Protein AF-A0A314UWP2-F1 (afdb_monomer_lite)

Structure (mmCIF, N/CA/C/O backbone):
data_AF-A0A314UWP2-F1
#
_entry.id   AF-A0A314UWP2-F1
#
loop_
_atom_site.group_PDB
_atom_site.id
_atom_site.type_symbol
_atom_site.label_atom_id
_atom_site.label_alt_id
_atom_site.label_comp_id
_atom_site.label_asym_id
_atom_site.label_entity_id
_atom_site.label_seq_id
_atom_site.pdbx_PDB_ins_code
_atom_site.Cartn_x
_atom_site.Cartn_y
_atom_site.Cartn_z
_atom_site.occupancy
_atom_site.B_iso_or_equiv
_atom_site.auth_seq_id
_atom_site.auth_comp_id
_atom_site.auth_asym_id
_atom_site.auth_atom_id
_atom_site.pdbx_PDB_model_num
ATOM 1 N N . MET A 1 1 ? -36.825 2.191 13.631 1.00 42.72 1 MET A N 1
ATOM 2 C CA . MET A 1 1 ? -36.366 1.725 12.303 1.00 42.72 1 MET A CA 1
ATOM 3 C C . MET A 1 1 ? -36.206 2.874 11.290 1.00 42.72 1 MET A C 1
ATOM 5 O O . MET A 1 1 ? -35.283 2.816 10.497 1.00 42.72 1 MET A O 1
ATOM 9 N N . GLU A 1 2 ? -36.992 3.963 11.353 1.00 34.12 2 GLU A N 1
ATOM 10 C CA . GLU A 1 2 ? -36.820 5.159 10.484 1.00 34.12 2 GLU A CA 1
ATOM 11 C C . GLU A 1 2 ? -35.732 6.166 10.922 1.00 34.12 2 GLU A C 1
ATOM 13 O O . GLU A 1 2 ? -35.327 7.029 10.148 1.00 34.12 2 GLU A O 1
ATOM 18 N N . MET A 1 3 ? -35.235 6.098 12.161 1.00 31.11 3 MET A N 1
ATOM 19 C CA . MET A 1 3 ? -34.263 7.081 12.670 1.00 31.11 3 MET A CA 1
ATOM 20 C C . MET A 1 3 ? -32.811 6.754 12.262 1.00 31.11 3 MET A C 1
ATOM 22 O O . MET A 1 3 ? -32.036 7.659 11.957 1.00 31.11 3 MET A O 1
ATOM 26 N N . GLU A 1 4 ? -32.464 5.465 12.156 1.00 36.00 4 GLU A N 1
ATOM 27 C CA . GLU A 1 4 ? -31.167 4.996 11.636 1.00 36.00 4 GLU A CA 1
ATOM 28 C C . GLU A 1 4 ? -31.040 5.200 10.121 1.00 36.00 4 GLU A C 1
ATOM 30 O O . GLU A 1 4 ? -29.984 5.619 9.644 1.00 36.00 4 GLU A O 1
ATOM 35 N N . SER A 1 5 ? -32.121 4.994 9.357 1.00 37.06 5 SER A N 1
ATOM 36 C CA . SER A 1 5 ? -32.112 5.214 7.904 1.00 37.06 5 SER A CA 1
ATOM 37 C C . SER A 1 5 ? -31.876 6.687 7.552 1.00 37.06 5 SER A C 1
ATOM 39 O O . SER A 1 5 ? -31.128 6.992 6.622 1.00 37.06 5 SER A O 1
ATOM 41 N N . ASN A 1 6 ? -32.414 7.614 8.350 1.00 33.09 6 ASN A N 1
ATOM 42 C CA . ASN A 1 6 ? -32.206 9.050 8.173 1.00 33.09 6 ASN A CA 1
ATOM 43 C C . ASN A 1 6 ? -30.778 9.511 8.527 1.00 33.09 6 ASN A C 1
ATOM 45 O O . ASN A 1 6 ? -30.242 10.401 7.861 1.00 33.09 6 ASN A O 1
ATOM 49 N N . LEU A 1 7 ? -30.114 8.892 9.510 1.00 44.31 7 LEU A N 1
ATOM 50 C CA . LEU A 1 7 ? -28.699 9.161 9.819 1.00 44.31 7 LEU A CA 1
ATOM 51 C C . LEU A 1 7 ? -27.756 8.639 8.725 1.00 44.31 7 LEU A C 1
ATOM 53 O O . LEU A 1 7 ? -26.804 9.331 8.343 1.00 44.31 7 LEU A O 1
ATOM 57 N N . ILE A 1 8 ? -28.059 7.464 8.169 1.00 42.53 8 ILE A N 1
ATOM 58 C CA . ILE A 1 8 ? -27.324 6.872 7.044 1.00 42.53 8 ILE A CA 1
ATOM 59 C C . ILE A 1 8 ? -27.495 7.735 5.779 1.00 42.53 8 ILE A C 1
ATOM 61 O O . ILE A 1 8 ? -26.512 8.031 5.097 1.00 42.53 8 ILE A O 1
ATOM 65 N N . MET A 1 9 ? -28.704 8.239 5.513 1.00 35.56 9 MET A N 1
ATOM 66 C CA . MET A 1 9 ? -28.997 9.086 4.349 1.00 35.56 9 MET A CA 1
ATOM 67 C C . MET A 1 9 ? -28.427 10.514 4.478 1.00 35.56 9 MET A C 1
ATOM 69 O O . MET A 1 9 ? -27.974 11.096 3.491 1.00 35.56 9 MET A O 1
ATOM 73 N N . LYS A 1 10 ? -28.349 11.077 5.693 1.00 36.34 10 LYS A N 1
ATOM 74 C CA . LYS A 1 10 ? -27.758 12.411 5.934 1.00 36.34 10 LYS A CA 1
ATOM 75 C C . LYS A 1 10 ? -26.226 12.411 5.818 1.00 36.34 10 LYS A C 1
ATOM 77 O O . LYS A 1 10 ? -25.645 13.411 5.396 1.00 36.34 10 LYS A O 1
ATOM 82 N N . ASN A 1 11 ? -25.565 11.294 6.136 1.00 47.50 11 ASN A N 1
ATOM 83 C CA . ASN A 1 11 ? -24.114 11.136 5.969 1.00 47.50 11 ASN A CA 1
ATOM 84 C C . ASN A 1 11 ? -23.682 10.837 4.522 1.00 47.50 11 ASN A C 1
ATOM 86 O O . ASN A 1 11 ? -22.526 11.080 4.183 1.00 47.50 11 ASN A O 1
ATOM 90 N N . GLN A 1 12 ? -24.598 10.398 3.653 1.00 48.09 12 GLN A N 1
ATOM 91 C CA . GLN A 1 12 ? -24.336 10.190 2.224 1.00 48.09 12 GLN A CA 1
ATOM 92 C C . GLN A 1 12 ? -24.126 11.498 1.431 1.00 48.09 12 GLN A C 1
ATOM 94 O O . GLN A 1 12 ? -23.663 11.452 0.296 1.00 48.09 12 GLN A O 1
ATOM 99 N N . LYS A 1 13 ? -24.425 12.670 2.006 1.00 49.34 13 LYS A N 1
ATOM 100 C CA . LYS A 1 13 ? -24.339 13.981 1.333 1.00 49.34 13 LYS A CA 1
ATOM 101 C C . LYS A 1 13 ? -23.026 14.736 1.596 1.00 49.34 13 LYS A C 1
ATOM 103 O O . LYS A 1 13 ? -23.008 15.962 1.564 1.00 49.34 13 LYS A O 1
ATOM 108 N N . LEU A 1 14 ? -21.945 14.035 1.934 1.00 54.69 14 LEU A N 1
ATOM 109 C CA . LEU A 1 14 ? -20.631 14.655 2.086 1.00 54.69 14 LEU A CA 1
ATOM 110 C C . LEU A 1 14 ? -19.820 14.484 0.801 1.00 54.69 14 LEU A C 1
ATOM 112 O O . LEU A 1 14 ? -19.400 13.377 0.477 1.00 54.69 14 LEU A O 1
ATOM 116 N N . GLU A 1 15 ? -19.566 15.594 0.113 1.00 65.81 15 GLU A N 1
ATOM 117 C CA . GLU A 1 15 ? -18.492 15.699 -0.881 1.00 65.81 15 GLU A CA 1
ATOM 118 C C . GLU A 1 15 ? -17.147 15.299 -0.245 1.00 65.81 15 GLU A C 1
ATOM 120 O O . GLU A 1 15 ? -16.985 15.382 0.979 1.00 65.81 15 GLU A O 1
ATOM 125 N N . ALA A 1 16 ? -16.165 14.883 -1.053 1.00 66.50 16 ALA A N 1
ATOM 126 C CA . ALA A 1 16 ? -14.863 14.391 -0.577 1.00 66.50 16 ALA A CA 1
ATOM 127 C C . ALA A 1 16 ? -14.213 15.304 0.487 1.00 66.50 16 ALA A C 1
ATOM 129 O O . ALA A 1 16 ? -13.676 14.826 1.490 1.00 66.50 16 ALA A O 1
ATOM 130 N N . PHE A 1 17 ? -14.346 16.625 0.326 1.00 71.06 17 PHE A N 1
ATOM 131 C CA . PHE A 1 17 ? -13.852 17.616 1.282 1.00 71.06 17 PHE A CA 1
ATOM 132 C C . PHE A 1 17 ? -14.584 17.579 2.632 1.00 71.06 17 PHE A C 1
ATOM 134 O O . PHE A 1 17 ? -13.970 17.732 3.688 1.00 71.06 17 PHE A O 1
ATOM 141 N N . GLY A 1 18 ? -15.890 17.318 2.629 1.00 76.81 18 GLY A N 1
ATOM 142 C CA . GLY A 1 18 ? -16.664 17.108 3.848 1.00 76.81 18 GLY A CA 1
ATOM 143 C C . GLY A 1 18 ? -16.192 15.874 4.618 1.00 76.81 18 GLY A C 1
ATOM 144 O O . GLY A 1 18 ? -16.113 15.918 5.849 1.00 76.81 18 GLY A O 1
ATOM 145 N N . ILE A 1 19 ? -15.851 14.789 3.909 1.00 78.00 19 ILE A N 1
ATOM 146 C CA . ILE A 1 19 ? -15.335 13.549 4.518 1.00 78.00 19 ILE A CA 1
ATOM 147 C C . ILE A 1 19 ? -13.973 13.822 5.158 1.00 78.00 19 ILE A C 1
ATOM 149 O O . ILE A 1 19 ? -13.774 13.507 6.333 1.00 78.00 19 ILE A O 1
ATOM 153 N N . LEU A 1 20 ? -13.076 14.485 4.424 1.00 78.56 20 LEU A N 1
ATOM 154 C CA . LEU A 1 20 ? -11.759 14.880 4.922 1.00 78.56 20 LEU A CA 1
ATOM 155 C C . LEU A 1 20 ? -11.870 15.791 6.150 1.00 78.56 20 LEU A C 1
ATOM 157 O O . LEU A 1 20 ? -11.223 15.548 7.169 1.00 78.56 20 LEU A O 1
ATOM 161 N N . ARG A 1 21 ? -12.746 16.801 6.095 1.00 81.44 21 ARG A N 1
ATOM 162 C CA . ARG A 1 21 ? -12.998 17.705 7.221 1.00 81.44 21 ARG A CA 1
ATOM 163 C C . ARG A 1 21 ? -13.485 16.946 8.453 1.00 81.44 21 ARG A C 1
ATOM 165 O O . ARG A 1 21 ? -12.987 17.198 9.547 1.00 81.44 21 ARG A O 1
ATOM 172 N N . LYS A 1 22 ? -14.428 16.007 8.305 1.00 81.06 22 LYS A N 1
ATOM 173 C CA . LYS A 1 22 ? -14.884 15.174 9.431 1.00 81.06 22 LYS A CA 1
ATOM 174 C C . LYS A 1 22 ? -13.756 14.305 9.989 1.00 81.06 22 LYS A C 1
ATOM 176 O O . LYS A 1 22 ? -13.620 14.238 11.207 1.00 81.06 22 LYS A O 1
ATOM 181 N N . ALA A 1 23 ? -12.931 13.696 9.137 1.00 78.50 23 ALA A N 1
ATOM 182 C CA . ALA A 1 23 ? -11.784 12.901 9.577 1.00 78.50 23 ALA A CA 1
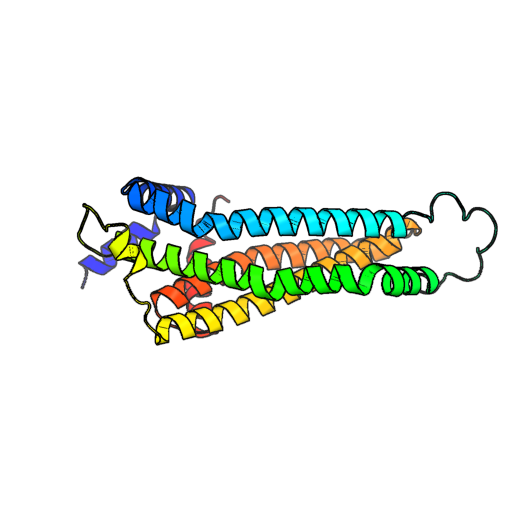ATOM 183 C C . ALA A 1 23 ? -10.775 13.742 10.384 1.00 78.50 23 ALA A C 1
ATOM 185 O O . ALA A 1 23 ? -10.341 13.321 11.456 1.00 78.50 23 ALA A O 1
ATOM 186 N N . LEU A 1 24 ? -10.474 14.962 9.925 1.00 79.38 24 LEU A N 1
ATOM 187 C CA . LEU A 1 24 ? -9.603 15.901 10.639 1.00 79.38 24 LEU A CA 1
ATOM 188 C C . LEU A 1 24 ? -10.192 16.328 11.984 1.00 79.38 24 LEU A C 1
ATOM 190 O O . LEU A 1 24 ? -9.473 16.347 12.978 1.00 79.38 24 LEU A O 1
ATOM 194 N N . ILE A 1 25 ? -11.494 16.618 12.039 1.00 80.44 25 ILE A N 1
ATOM 195 C CA . ILE A 1 25 ? -12.174 16.951 13.298 1.00 80.44 25 ILE A CA 1
ATOM 196 C C . ILE A 1 25 ? -12.091 15.776 14.279 1.00 80.44 25 ILE A C 1
ATOM 198 O O . ILE A 1 25 ? -11.810 15.999 15.451 1.00 80.44 25 ILE A O 1
ATOM 202 N N . ILE A 1 26 ? -12.282 14.532 13.824 1.00 74.19 26 ILE A N 1
ATOM 203 C CA . ILE A 1 26 ? -12.163 13.333 14.674 1.00 74.19 26 ILE A CA 1
ATOM 204 C C . ILE A 1 26 ? -10.741 13.195 15.230 1.00 74.19 26 ILE A C 1
ATOM 206 O O . ILE A 1 26 ? -10.582 12.948 16.425 1.00 74.19 26 ILE A O 1
ATOM 210 N N . SER A 1 27 ? -9.719 13.406 14.396 1.00 72.56 27 SER A N 1
ATOM 211 C CA . SER A 1 27 ? -8.322 13.388 14.845 1.00 72.56 27 SER A CA 1
ATOM 212 C C . SER A 1 27 ? -8.044 14.501 15.859 1.00 72.56 27 SER A C 1
ATOM 214 O O . SER A 1 27 ? -7.501 14.243 16.932 1.00 72.56 27 SER A O 1
ATOM 216 N N . ALA A 1 28 ? -8.458 15.733 15.554 1.00 72.75 28 ALA A N 1
ATOM 217 C CA . ALA A 1 28 ? -8.186 16.918 16.367 1.00 72.75 28 ALA A CA 1
ATOM 218 C C . ALA A 1 28 ? -8.993 16.969 17.674 1.00 72.75 28 ALA A C 1
ATOM 220 O O . ALA A 1 28 ? -8.591 17.647 18.617 1.00 72.75 28 ALA A O 1
ATOM 221 N N . ARG A 1 29 ? -10.113 16.240 17.762 1.00 72.50 29 ARG A N 1
ATOM 222 C CA . ARG A 1 29 ? -10.966 16.197 18.960 1.00 72.50 29 ARG A CA 1
ATOM 223 C C . ARG A 1 29 ? -10.251 15.608 20.180 1.00 72.50 29 ARG A C 1
ATOM 225 O O . ARG A 1 29 ? -10.640 15.916 21.301 1.00 72.50 29 ARG A O 1
ATOM 232 N N . ASN A 1 30 ? -9.224 14.778 19.982 1.00 75.38 30 ASN A N 1
ATOM 233 C CA . ASN A 1 30 ? -8.440 14.186 21.065 1.00 75.38 30 ASN A CA 1
ATOM 234 C C . ASN A 1 30 ? -6.935 14.287 20.757 1.00 75.38 30 ASN A C 1
ATOM 236 O O . ASN A 1 30 ? -6.406 13.595 19.886 1.00 75.38 30 ASN A O 1
ATOM 240 N N . THR A 1 31 ? -6.231 15.139 21.503 1.00 79.69 31 THR A N 1
ATOM 241 C CA . THR A 1 31 ? -4.784 15.355 21.352 1.00 79.69 31 THR A CA 1
ATOM 242 C C . THR A 1 31 ? -3.980 14.092 21.647 1.00 79.69 31 THR A C 1
ATOM 244 O O . THR A 1 31 ? -3.055 13.786 20.899 1.00 79.69 31 THR A O 1
ATOM 247 N N . ASN A 1 32 ? -4.368 13.301 22.653 1.00 80.88 32 ASN A N 1
ATOM 248 C CA . ASN A 1 32 ? -3.713 12.026 22.963 1.00 80.88 32 ASN A CA 1
ATOM 249 C C . ASN A 1 32 ? -3.855 11.030 21.809 1.00 80.88 32 ASN A C 1
ATOM 251 O O . ASN A 1 32 ? -2.902 10.325 21.495 1.00 80.88 32 ASN A O 1
ATOM 255 N N . PHE A 1 33 ? -5.016 11.000 21.150 1.00 81.56 33 PHE A N 1
ATOM 256 C CA . PHE A 1 33 ? -5.231 10.172 19.963 1.00 81.56 33 PHE A CA 1
ATOM 257 C C . PHE A 1 33 ? -4.348 10.617 18.795 1.00 81.56 33 PHE A C 1
ATOM 259 O O . PHE A 1 33 ? -3.680 9.784 18.187 1.00 81.56 33 PHE A O 1
ATOM 266 N N . SER A 1 34 ? -4.278 11.923 18.527 1.00 83.44 34 SER A N 1
ATOM 267 C CA . SER A 1 34 ? -3.391 12.462 17.490 1.00 83.44 34 SER A CA 1
ATOM 268 C C . SER A 1 34 ? -1.916 12.151 17.773 1.00 83.44 34 SER A C 1
ATOM 270 O O . SER A 1 34 ? -1.218 11.653 16.893 1.00 83.44 34 SER A O 1
ATOM 272 N N . ILE A 1 35 ? -1.450 12.359 19.009 1.00 85.50 35 ILE A N 1
ATOM 273 C CA . ILE A 1 35 ? -0.077 12.029 19.428 1.00 85.50 35 ILE A CA 1
ATOM 274 C C . ILE A 1 35 ? 0.186 10.525 19.285 1.00 85.50 35 ILE A C 1
ATOM 276 O O . ILE A 1 35 ? 1.236 10.126 18.785 1.00 85.50 35 ILE A O 1
ATOM 280 N N . PHE A 1 36 ? -0.772 9.681 19.675 1.00 85.62 36 PHE A N 1
ATOM 281 C CA . PHE A 1 36 ? -0.648 8.230 19.570 1.00 85.62 36 PHE A CA 1
ATOM 282 C C . PHE A 1 36 ? -0.574 7.754 18.114 1.00 85.62 36 PHE A C 1
ATOM 284 O O . PHE A 1 36 ? 0.245 6.888 17.800 1.00 85.62 36 PHE A O 1
ATOM 291 N N . ILE A 1 37 ? -1.380 8.328 17.212 1.00 87.50 37 ILE A N 1
ATOM 292 C CA . ILE A 1 37 ? -1.289 8.043 15.773 1.00 87.50 37 ILE A CA 1
ATOM 293 C C . ILE A 1 37 ? 0.088 8.438 15.247 1.00 87.50 37 ILE A C 1
ATOM 295 O O . ILE A 1 37 ? 0.727 7.621 14.585 1.00 87.50 37 ILE A O 1
ATOM 299 N N . ILE A 1 38 ? 0.563 9.647 15.572 1.00 89.25 38 ILE A N 1
ATOM 300 C CA . ILE A 1 38 ? 1.884 10.127 15.147 1.00 89.25 38 ILE A CA 1
ATOM 301 C C . ILE A 1 38 ? 2.961 9.144 15.610 1.00 89.25 38 ILE A C 1
ATOM 303 O O . ILE A 1 38 ? 3.727 8.649 14.785 1.00 89.25 38 ILE A O 1
ATOM 307 N N . LEU A 1 39 ? 2.958 8.769 16.890 1.00 88.50 39 LEU A N 1
ATOM 308 C CA . LEU A 1 39 ? 3.942 7.843 17.447 1.00 88.50 39 LEU A CA 1
ATOM 309 C C . LEU A 1 39 ? 3.855 6.440 16.827 1.00 88.50 39 LEU A C 1
ATOM 311 O O . LEU A 1 39 ? 4.880 5.835 16.537 1.00 88.50 39 LEU A O 1
ATOM 315 N N . THR A 1 40 ? 2.646 5.934 16.576 1.00 87.00 40 THR A N 1
ATOM 316 C CA . THR A 1 40 ? 2.434 4.619 15.942 1.00 87.00 40 THR A CA 1
ATOM 317 C C . THR A 1 40 ? 2.846 4.621 14.468 1.00 87.00 40 THR A C 1
ATOM 319 O O . THR A 1 40 ? 3.268 3.596 13.933 1.00 87.00 40 THR A O 1
ATOM 322 N N . SER A 1 41 ? 2.725 5.765 13.793 1.00 90.88 41 SER A N 1
ATOM 323 C CA . SER A 1 41 ? 3.137 5.937 12.397 1.00 90.88 41 SER A CA 1
ATOM 324 C C . SER A 1 41 ? 4.629 6.239 12.235 1.00 90.88 41 SER A C 1
ATOM 326 O O . SER A 1 41 ? 5.168 6.033 11.151 1.00 90.88 41 SER A O 1
ATOM 328 N N . LEU A 1 42 ? 5.314 6.674 13.299 1.00 92.12 42 LEU A N 1
ATOM 329 C CA . LEU A 1 42 ? 6.723 7.067 13.257 1.00 92.12 42 LEU A CA 1
ATOM 330 C C . LEU A 1 42 ? 7.656 5.933 12.788 1.00 92.12 42 LEU A C 1
ATOM 332 O O . LEU A 1 42 ? 8.471 6.194 11.904 1.00 92.12 42 LEU A O 1
ATOM 336 N N . PRO A 1 43 ? 7.536 4.674 13.265 1.00 91.81 43 PRO A N 1
ATOM 337 C CA . PRO A 1 43 ? 8.350 3.572 12.753 1.00 91.81 43 PRO A CA 1
ATOM 338 C C . PRO A 1 43 ? 8.149 3.338 11.254 1.00 91.81 43 PRO A C 1
ATOM 340 O O . PRO A 1 43 ? 9.119 3.141 10.526 1.00 91.81 43 PRO A O 1
ATOM 343 N N . LEU A 1 44 ? 6.898 3.404 10.784 1.00 92.38 44 LEU A N 1
ATOM 344 C CA . LEU A 1 44 ? 6.570 3.267 9.366 1.00 92.38 44 LEU A CA 1
ATOM 345 C C . LEU A 1 44 ? 7.166 4.420 8.549 1.00 92.38 44 LEU A C 1
ATOM 347 O O . LEU A 1 44 ? 7.731 4.179 7.488 1.00 92.38 44 LEU A O 1
ATOM 351 N N . PHE A 1 45 ? 7.071 5.654 9.047 1.00 93.12 45 PHE A N 1
ATOM 352 C CA . PHE A 1 45 ? 7.642 6.830 8.395 1.00 93.12 45 PHE A CA 1
ATOM 353 C C . PHE A 1 45 ? 9.167 6.734 8.279 1.00 93.12 45 PHE A C 1
ATOM 355 O O . PHE A 1 45 ? 9.702 6.864 7.180 1.00 93.12 45 PHE A O 1
ATOM 362 N N . CYS A 1 46 ? 9.867 6.436 9.377 1.00 93.38 46 CYS A N 1
ATOM 363 C CA . CYS A 1 46 ? 11.321 6.267 9.359 1.00 93.38 46 CYS A CA 1
ATOM 364 C C . CYS A 1 46 ? 11.744 5.143 8.403 1.00 93.38 46 CYS A C 1
ATOM 366 O O . CYS A 1 46 ? 12.702 5.302 7.646 1.00 93.38 46 CYS A O 1
ATOM 368 N N . PHE A 1 47 ? 11.008 4.026 8.400 1.00 93.50 47 PHE A N 1
ATOM 369 C CA . PHE A 1 47 ? 11.275 2.915 7.493 1.00 93.50 47 PHE A CA 1
ATOM 370 C C . PHE A 1 47 ? 11.046 3.301 6.025 1.00 93.50 47 PHE A C 1
ATOM 372 O O . PHE A 1 47 ? 11.863 2.957 5.176 1.00 93.50 47 PHE A O 1
ATOM 379 N N . LEU A 1 48 ? 9.976 4.043 5.718 1.00 92.94 48 LEU A N 1
ATOM 380 C CA . LEU A 1 48 ? 9.701 4.550 4.370 1.00 92.94 48 LEU A CA 1
ATOM 381 C C . LEU A 1 48 ? 10.816 5.470 3.869 1.00 92.94 48 LEU A C 1
ATOM 383 O O . LEU A 1 48 ? 11.263 5.296 2.742 1.00 92.94 48 LEU A O 1
ATOM 387 N N . VAL A 1 49 ? 11.295 6.403 4.698 1.00 93.81 49 VAL A N 1
ATOM 388 C CA . VAL A 1 49 ? 12.404 7.305 4.334 1.00 93.81 49 VAL A CA 1
ATOM 389 C C . VAL A 1 49 ? 13.680 6.512 4.035 1.00 93.81 49 VAL A C 1
ATOM 391 O O . VAL A 1 49 ? 14.340 6.755 3.025 1.00 93.81 49 VAL A O 1
ATOM 394 N N . TYR A 1 50 ? 14.009 5.535 4.883 1.00 92.38 50 TYR A N 1
ATOM 395 C CA . TYR A 1 50 ? 15.162 4.657 4.674 1.00 92.38 50 TYR A CA 1
ATOM 396 C C . TYR A 1 50 ? 15.037 3.822 3.389 1.00 92.38 50 TYR A C 1
ATOM 398 O O . TYR A 1 50 ? 15.977 3.746 2.590 1.00 92.38 50 TYR A O 1
ATOM 406 N N . TYR A 1 51 ? 13.868 3.215 3.181 1.00 90.75 51 TYR A N 1
ATOM 407 C CA . TYR A 1 51 ? 13.579 2.397 2.009 1.00 90.75 51 TYR A CA 1
ATOM 408 C C . TYR A 1 51 ? 13.645 3.220 0.719 1.00 90.75 51 TYR A C 1
ATOM 410 O O . TYR A 1 51 ? 14.322 2.816 -0.222 1.00 90.75 51 TYR A O 1
ATOM 418 N N . GLU A 1 52 ? 13.004 4.390 0.690 1.00 91.06 52 GLU A N 1
ATOM 419 C CA . GLU A 1 52 ? 12.979 5.287 -0.469 1.00 91.06 52 GLU A CA 1
ATOM 420 C C . GLU A 1 52 ? 14.388 5.766 -0.832 1.00 91.06 52 GLU A C 1
ATOM 422 O O . GLU A 1 52 ? 14.779 5.707 -1.995 1.00 91.06 52 GLU A O 1
ATOM 427 N N . SER A 1 53 ? 15.192 6.167 0.159 1.00 90.38 53 SER A N 1
ATOM 428 C CA . SER A 1 53 ? 16.585 6.565 -0.076 1.00 90.38 53 SER A CA 1
ATOM 429 C C . SER A 1 53 ? 17.413 5.425 -0.680 1.00 90.38 53 SER A C 1
ATOM 431 O O . SER A 1 53 ? 18.179 5.642 -1.622 1.00 90.38 53 SER A O 1
ATOM 433 N N . SER A 1 54 ? 17.217 4.200 -0.186 1.00 87.69 54 SER A N 1
ATOM 434 C CA . SER A 1 54 ? 17.887 3.007 -0.713 1.00 87.69 54 SER A CA 1
ATOM 435 C C . SER A 1 54 ? 17.439 2.698 -2.145 1.00 87.69 54 SER A C 1
ATOM 437 O O . SER A 1 54 ? 18.274 2.455 -3.013 1.00 87.69 54 SER A O 1
ATOM 439 N N . LEU A 1 55 ? 16.132 2.780 -2.414 1.00 88.00 55 LEU A N 1
ATOM 440 C CA . LEU A 1 55 ? 15.548 2.547 -3.733 1.00 88.00 55 LEU A CA 1
ATOM 441 C C . LEU A 1 55 ? 16.064 3.565 -4.754 1.00 88.00 55 LEU A C 1
ATOM 443 O O . LEU A 1 55 ? 16.502 3.180 -5.837 1.00 88.00 55 LEU A O 1
ATOM 447 N N . GLN A 1 56 ? 16.068 4.852 -4.404 1.00 89.88 56 GLN A N 1
ATOM 448 C CA . GLN A 1 56 ? 16.577 5.915 -5.272 1.00 89.88 56 GLN A CA 1
ATOM 449 C C . GLN A 1 56 ? 18.062 5.730 -5.582 1.00 89.88 56 GLN A C 1
ATOM 451 O O . GLN A 1 56 ? 18.464 5.877 -6.737 1.00 89.88 56 GLN A O 1
ATOM 456 N N . LYS A 1 57 ? 18.874 5.358 -4.585 1.00 89.00 57 LYS A N 1
ATOM 457 C CA . LYS A 1 57 ? 20.293 5.051 -4.795 1.00 89.00 57 LYS A CA 1
ATOM 458 C C . LYS A 1 57 ? 20.467 3.914 -5.809 1.00 89.00 57 LYS A C 1
ATOM 460 O O . LYS A 1 57 ? 21.197 4.098 -6.783 1.00 89.00 57 LYS A O 1
ATOM 465 N N . SER A 1 58 ? 19.756 2.798 -5.632 1.00 83.94 58 SER A N 1
ATOM 466 C CA . SER A 1 58 ? 19.818 1.667 -6.565 1.00 83.94 58 SER A CA 1
ATOM 467 C C . SER A 1 58 ? 19.343 2.050 -7.972 1.00 83.94 58 SER A C 1
ATOM 469 O O . SER A 1 58 ? 19.991 1.690 -8.951 1.00 83.94 58 SER A O 1
ATOM 471 N N . LEU A 1 59 ? 18.270 2.840 -8.109 1.00 83.75 59 LEU A N 1
ATOM 472 C CA . LEU A 1 59 ? 17.805 3.331 -9.416 1.00 83.75 59 LEU A CA 1
ATOM 473 C C . LEU A 1 59 ? 18.844 4.220 -10.115 1.00 83.75 59 LEU A C 1
ATOM 475 O O . LEU A 1 59 ? 19.059 4.093 -11.322 1.00 83.75 59 LEU A O 1
ATOM 479 N N . VAL A 1 60 ? 19.514 5.105 -9.373 1.00 85.50 60 VAL A N 1
ATOM 480 C CA . VAL A 1 60 ? 20.580 5.955 -9.922 1.00 85.50 60 VAL A CA 1
ATOM 481 C C . VAL A 1 60 ? 21.759 5.103 -10.391 1.00 85.50 60 VAL A C 1
ATOM 483 O O . VAL A 1 60 ? 22.326 5.372 -11.448 1.00 85.50 60 VAL A O 1
ATOM 486 N N . GLU A 1 61 ? 22.119 4.058 -9.659 1.00 81.50 61 GLU A N 1
ATOM 487 C CA . GLU A 1 61 ? 23.230 3.181 -10.027 1.00 81.50 61 GLU A CA 1
ATOM 488 C C . GLU A 1 61 ? 22.917 2.323 -11.258 1.00 81.50 61 GLU A C 1
ATOM 490 O O . GLU A 1 61 ? 23.689 2.311 -12.220 1.00 81.50 61 GLU A O 1
ATOM 495 N N . ILE A 1 62 ? 21.722 1.727 -11.294 1.00 77.06 62 ILE A N 1
ATOM 496 C CA . ILE A 1 62 ? 21.205 1.007 -12.463 1.00 77.06 62 ILE A CA 1
ATOM 497 C C . ILE A 1 62 ? 21.164 1.934 -13.681 1.00 77.06 62 ILE A C 1
ATOM 499 O O . ILE A 1 62 ? 21.593 1.543 -14.767 1.00 77.06 62 ILE A O 1
ATOM 503 N N . SER A 1 63 ? 20.706 3.181 -13.520 1.00 75.81 63 SER A N 1
ATOM 504 C CA . SER A 1 63 ? 20.660 4.124 -14.641 1.00 75.81 63 SER A CA 1
ATOM 505 C C . SER A 1 63 ? 22.056 4.469 -15.162 1.00 75.81 63 SER A C 1
ATOM 507 O O . SER A 1 63 ? 22.239 4.492 -16.375 1.00 75.81 63 SER A O 1
ATOM 509 N N . LYS A 1 64 ? 23.069 4.639 -14.297 1.00 77.19 64 LYS A N 1
ATOM 510 C CA . LYS A 1 64 ? 24.472 4.839 -14.714 1.00 77.19 64 LYS A CA 1
ATOM 511 C C . LYS A 1 64 ? 25.018 3.658 -15.516 1.00 77.19 64 LYS A C 1
ATOM 513 O O . LYS A 1 64 ? 25.708 3.885 -16.505 1.00 77.19 64 LYS A O 1
ATOM 518 N N . ILE A 1 65 ? 24.694 2.425 -15.124 1.00 69.06 65 ILE A N 1
ATOM 519 C CA . ILE A 1 65 ? 25.089 1.200 -15.847 1.00 69.06 65 ILE A CA 1
ATOM 520 C C . ILE A 1 65 ? 24.349 1.064 -17.173 1.00 69.06 65 ILE A C 1
ATOM 522 O O . ILE A 1 65 ? 24.896 0.515 -18.127 1.00 69.06 65 ILE A O 1
ATOM 526 N N . LEU A 1 66 ? 23.124 1.581 -17.249 1.00 66.00 66 LEU A N 1
ATOM 527 C CA . LEU A 1 66 ? 22.337 1.599 -18.475 1.00 66.00 66 LEU A CA 1
ATOM 528 C C . LEU A 1 66 ? 22.778 2.718 -19.439 1.00 66.00 66 LEU A C 1
ATOM 530 O O . LEU A 1 66 ? 22.607 2.576 -20.653 1.00 66.00 66 LEU A O 1
ATOM 534 N N . ASN A 1 67 ? 23.408 3.787 -18.934 1.00 64.19 67 ASN A N 1
ATOM 535 C CA . ASN A 1 67 ? 23.846 4.959 -19.704 1.00 64.19 67 ASN A CA 1
ATOM 536 C C . ASN A 1 67 ? 25.219 4.926 -20.436 1.00 64.19 67 ASN A C 1
ATOM 538 O O . ASN A 1 67 ? 25.515 5.916 -21.107 1.00 64.19 67 ASN A O 1
ATOM 542 N N . PRO A 1 68 ? 26.080 3.883 -20.416 1.00 54.28 68 PRO A N 1
ATOM 543 C CA . PRO A 1 68 ? 27.375 3.937 -21.098 1.00 54.28 68 PRO A CA 1
ATOM 544 C C . PRO A 1 68 ? 27.277 3.829 -22.632 1.00 54.28 68 PRO A C 1
ATOM 546 O O . PRO A 1 68 ? 28.306 3.858 -23.303 1.00 54.28 68 PRO A O 1
ATOM 549 N N . LEU A 1 69 ? 26.072 3.746 -23.217 1.00 49.19 69 LEU A N 1
ATOM 550 C CA . LEU A 1 69 ? 25.901 3.675 -24.674 1.00 49.19 69 LEU A CA 1
ATOM 551 C C . LEU A 1 69 ? 26.172 5.014 -25.394 1.00 49.19 69 LEU A C 1
ATOM 553 O O . LEU A 1 69 ? 26.427 4.994 -26.591 1.00 49.19 69 LEU A O 1
ATOM 557 N N . HIS A 1 70 ? 26.171 6.174 -24.723 1.00 44.25 70 HIS A N 1
ATOM 558 C CA . HIS A 1 70 ? 26.275 7.442 -25.465 1.00 44.25 70 HIS A CA 1
ATOM 559 C C . HIS A 1 70 ? 27.693 7.776 -25.969 1.00 44.25 70 HIS A C 1
ATOM 561 O O . HIS A 1 70 ? 27.827 8.369 -27.033 1.00 44.25 70 HIS A O 1
ATOM 567 N N . ASN A 1 71 ? 28.760 7.366 -25.268 1.00 41.16 71 ASN A N 1
ATOM 568 C CA . ASN A 1 71 ? 30.097 7.915 -25.551 1.00 41.16 71 ASN A CA 1
ATOM 569 C C . ASN A 1 71 ? 31.075 6.966 -26.267 1.00 41.16 71 ASN A C 1
ATOM 571 O O . ASN A 1 71 ? 32.074 7.448 -26.788 1.00 41.16 71 ASN A O 1
ATOM 575 N N . ASN A 1 72 ? 30.815 5.652 -26.338 1.00 41.16 72 ASN A N 1
ATOM 576 C CA . ASN A 1 72 ? 31.824 4.682 -26.809 1.00 41.16 72 ASN A CA 1
ATOM 577 C C . ASN A 1 7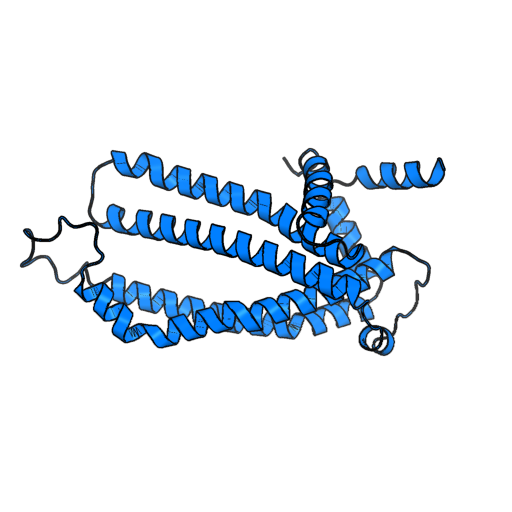2 ? 31.406 3.802 -28.005 1.00 41.16 72 ASN A C 1
ATOM 579 O O . ASN A 1 72 ? 32.161 2.910 -28.386 1.00 41.16 72 ASN A O 1
ATOM 583 N N . VAL A 1 73 ? 30.245 4.025 -28.635 1.00 45.09 73 VAL A N 1
ATOM 584 C CA . VAL A 1 73 ? 29.746 3.159 -29.731 1.00 45.09 73 VAL A CA 1
ATOM 585 C C . VAL A 1 73 ? 29.612 3.911 -31.057 1.00 45.09 73 VAL A C 1
ATOM 587 O O . VAL A 1 73 ? 28.688 3.682 -31.822 1.00 45.09 73 VAL A O 1
ATOM 590 N N . HIS A 1 74 ? 30.565 4.787 -31.383 1.00 41.31 74 HIS A N 1
ATOM 591 C CA . HIS A 1 74 ? 30.695 5.273 -32.765 1.00 41.31 74 HIS A CA 1
ATOM 592 C C . HIS A 1 74 ? 31.598 4.391 -33.646 1.00 41.31 74 HIS A C 1
ATOM 594 O O . HIS A 1 74 ? 31.774 4.688 -34.822 1.00 41.31 74 HIS A O 1
ATOM 600 N N . GLY A 1 75 ? 32.160 3.301 -33.106 1.00 40.62 75 GLY A N 1
ATOM 601 C CA . GLY A 1 75 ? 33.264 2.596 -33.761 1.00 40.62 75 GLY A CA 1
ATOM 602 C C . GLY A 1 75 ? 32.990 1.230 -34.391 1.00 40.62 75 GLY A C 1
ATOM 603 O O . GLY A 1 75 ? 33.565 0.973 -35.441 1.00 40.62 75 GLY A O 1
ATOM 604 N N . TYR A 1 76 ? 32.226 0.312 -33.772 1.00 36.38 76 TYR A N 1
ATOM 605 C CA . TYR A 1 76 ? 32.527 -1.105 -34.070 1.00 36.38 76 TYR A CA 1
ATOM 606 C C . TYR A 1 76 ? 31.423 -2.172 -34.045 1.00 36.38 76 TYR A C 1
ATOM 608 O O . TYR A 1 76 ? 31.768 -3.330 -34.210 1.00 36.38 76 TYR A O 1
ATOM 616 N N . ASN A 1 77 ? 30.126 -1.882 -33.885 1.00 36.81 77 ASN A N 1
ATOM 617 C CA . ASN A 1 77 ? 29.129 -2.975 -33.816 1.00 36.81 77 ASN A CA 1
ATOM 618 C C . ASN A 1 77 ? 27.783 -2.664 -34.492 1.00 36.81 77 ASN A C 1
ATOM 620 O O . ASN A 1 77 ? 26.718 -2.945 -33.951 1.00 36.81 77 ASN A O 1
ATOM 624 N N . ALA A 1 78 ? 27.822 -2.127 -35.713 1.00 39.91 78 ALA A N 1
ATOM 625 C CA . ALA A 1 78 ? 26.620 -1.847 -36.507 1.00 39.91 78 ALA A CA 1
ATOM 626 C C . ALA A 1 78 ? 25.908 -3.098 -37.078 1.00 39.91 78 ALA A C 1
ATOM 628 O O . ALA A 1 78 ? 24.883 -2.950 -37.732 1.00 39.91 78 ALA A O 1
ATOM 629 N N . TYR A 1 79 ? 26.407 -4.321 -36.847 1.00 40.81 79 TYR A N 1
ATOM 630 C CA . TYR A 1 79 ? 25.891 -5.526 -37.521 1.00 40.81 79 TYR A CA 1
ATOM 631 C C . TYR A 1 79 ? 25.207 -6.575 -36.629 1.00 40.81 79 TYR A C 1
ATOM 633 O O . TYR A 1 79 ? 24.608 -7.495 -37.176 1.00 40.81 79 TYR A O 1
ATOM 641 N N . PHE A 1 80 ? 25.236 -6.464 -35.293 1.00 39.22 80 PHE A N 1
ATOM 642 C CA . PHE A 1 80 ? 24.791 -7.573 -34.422 1.00 39.22 80 PHE A CA 1
ATOM 643 C C . PHE A 1 80 ? 23.593 -7.314 -33.500 1.00 39.22 80 PHE A C 1
ATOM 645 O O . PHE A 1 80 ? 23.187 -8.229 -32.790 1.00 39.22 80 PHE A O 1
ATOM 652 N N . ASN A 1 81 ? 22.988 -6.125 -33.494 1.00 40.22 81 ASN A N 1
ATOM 653 C CA . ASN A 1 81 ? 22.052 -5.759 -32.423 1.00 40.22 81 ASN A CA 1
ATOM 654 C C . ASN A 1 81 ? 20.593 -5.581 -32.876 1.00 40.22 81 ASN A C 1
ATOM 656 O O . ASN A 1 81 ? 19.923 -4.626 -32.503 1.00 40.22 81 ASN A O 1
ATOM 660 N N . TRP A 1 82 ? 20.093 -6.518 -33.683 1.00 35.75 82 TRP A N 1
ATOM 661 C CA . TRP A 1 82 ? 18.669 -6.650 -34.041 1.00 35.75 82 TRP A CA 1
ATOM 662 C C . TRP A 1 82 ? 17.904 -7.615 -33.127 1.00 35.75 82 TRP A C 1
ATOM 664 O O . TRP A 1 82 ? 16.844 -8.123 -33.481 1.00 35.75 82 TRP A O 1
ATOM 674 N N . SER A 1 83 ? 18.433 -7.891 -31.938 1.00 39.00 83 SER A N 1
ATOM 675 C CA . SER A 1 83 ? 17.769 -8.755 -30.974 1.00 39.00 83 SER A CA 1
ATOM 676 C C . SER A 1 83 ? 17.331 -7.919 -29.781 1.00 39.00 83 SER A C 1
ATOM 678 O O . SER A 1 83 ? 18.161 -7.327 -29.100 1.00 39.00 83 SER A O 1
ATOM 680 N N . TRP A 1 84 ? 16.021 -7.915 -29.533 1.00 41.94 84 TRP A N 1
ATOM 681 C CA . TRP A 1 84 ? 15.252 -7.348 -28.409 1.00 41.94 84 TRP A CA 1
ATOM 682 C C . TRP A 1 84 ? 15.776 -7.635 -26.984 1.00 41.94 84 TRP A C 1
ATOM 684 O O . TRP A 1 84 ? 15.152 -7.295 -25.982 1.00 41.94 84 TRP A O 1
ATOM 694 N N . SER A 1 85 ? 16.907 -8.305 -26.872 1.00 46.41 85 SER A N 1
ATOM 695 C CA . SER A 1 85 ? 17.599 -8.627 -25.642 1.00 46.41 85 SER A CA 1
ATOM 696 C C . SER A 1 85 ? 18.430 -7.426 -25.199 1.00 46.41 85 SER A C 1
ATOM 698 O O . SER A 1 85 ? 19.289 -6.958 -25.945 1.00 46.41 85 SER A O 1
ATOM 700 N N . ILE A 1 86 ? 18.224 -6.975 -23.953 1.00 53.41 86 ILE A N 1
ATOM 701 C CA . ILE A 1 86 ? 19.250 -6.242 -23.193 1.00 53.41 86 ILE A CA 1
ATOM 702 C C . ILE A 1 86 ? 20.591 -6.903 -23.544 1.00 53.41 86 ILE A C 1
ATOM 704 O O . ILE A 1 86 ? 20.662 -8.130 -23.403 1.00 53.41 86 ILE A O 1
ATOM 708 N N . PRO A 1 87 ? 21.599 -6.163 -24.053 1.00 57.94 87 PRO A N 1
ATOM 709 C CA . PRO A 1 87 ? 22.860 -6.751 -24.479 1.00 57.94 87 PRO A CA 1
ATOM 710 C C . PRO A 1 87 ? 23.316 -7.738 -23.415 1.00 57.94 87 PRO A C 1
ATOM 712 O O . PRO A 1 87 ? 23.346 -7.371 -22.239 1.00 57.94 87 PRO A O 1
ATOM 715 N N . LEU A 1 88 ? 23.584 -8.989 -23.807 1.00 54.62 88 LEU A N 1
ATOM 716 C CA . LEU A 1 88 ? 23.861 -10.082 -22.869 1.00 54.62 88 LEU A CA 1
ATOM 717 C C . LEU A 1 88 ? 24.894 -9.652 -21.817 1.00 54.62 88 LEU A C 1
ATOM 719 O O . LEU A 1 88 ? 24.726 -9.979 -20.651 1.00 54.62 88 LEU A O 1
ATOM 723 N N . ASP A 1 89 ? 25.860 -8.823 -22.226 1.00 58.53 89 ASP A N 1
ATOM 724 C CA . ASP A 1 89 ? 26.882 -8.197 -21.390 1.00 58.53 89 ASP A CA 1
ATOM 725 C C . ASP A 1 89 ? 26.314 -7.305 -20.260 1.00 58.53 89 ASP A C 1
ATOM 727 O O . ASP A 1 89 ? 26.694 -7.455 -19.100 1.00 58.53 89 ASP A O 1
ATOM 731 N N . ILE A 1 90 ? 25.319 -6.456 -20.549 1.00 57.50 90 ILE A N 1
ATOM 732 C CA . ILE A 1 90 ? 24.605 -5.620 -19.563 1.00 57.50 90 ILE A CA 1
ATOM 733 C C . ILE A 1 90 ? 23.776 -6.487 -18.613 1.00 57.50 90 ILE A C 1
ATOM 735 O O . ILE A 1 90 ? 23.777 -6.242 -17.407 1.00 57.50 90 ILE A O 1
ATOM 739 N N . AL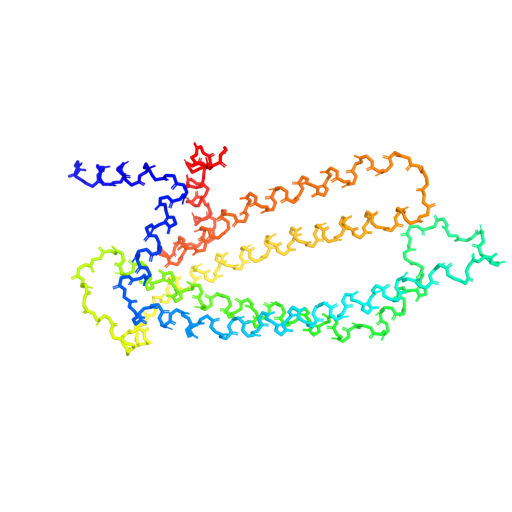A A 1 91 ? 23.100 -7.518 -19.128 1.00 60.44 91 ALA A N 1
ATOM 740 C CA . ALA A 1 91 ? 22.357 -8.455 -18.289 1.00 60.44 91 ALA A CA 1
ATOM 741 C C . ALA A 1 91 ? 23.302 -9.228 -17.355 1.00 60.44 91 ALA A C 1
ATOM 743 O O . ALA A 1 91 ? 23.020 -9.345 -16.163 1.00 60.44 91 ALA A O 1
ATOM 744 N N . THR A 1 92 ? 24.463 -9.682 -17.843 1.00 61.12 92 THR A N 1
ATOM 745 C CA . THR A 1 92 ? 25.500 -10.275 -16.986 1.00 61.12 92 THR A CA 1
ATOM 746 C C . THR A 1 92 ? 26.088 -9.280 -16.000 1.00 61.12 92 THR A C 1
ATOM 748 O O . THR A 1 92 ? 26.379 -9.679 -14.876 1.00 61.12 92 THR A O 1
ATOM 751 N N . LYS A 1 93 ? 26.256 -8.010 -16.375 1.00 64.19 93 LYS A N 1
ATOM 752 C CA . LYS A 1 93 ? 26.803 -6.979 -15.490 1.00 64.19 93 LYS A CA 1
ATOM 753 C C . LYS A 1 93 ? 25.837 -6.648 -14.355 1.00 64.19 93 LYS A C 1
ATOM 755 O O . LYS A 1 93 ? 26.227 -6.722 -13.197 1.00 64.19 93 LYS A O 1
ATOM 760 N N . LEU A 1 94 ? 24.556 -6.434 -14.663 1.00 65.31 94 LEU A N 1
ATOM 761 C CA . LEU A 1 94 ? 23.499 -6.260 -13.661 1.00 65.31 94 LEU A CA 1
ATOM 762 C C . LEU A 1 94 ? 23.345 -7.499 -12.768 1.00 65.31 94 LEU A C 1
ATOM 764 O O . LEU A 1 94 ? 23.241 -7.368 -11.552 1.00 65.31 94 LEU A O 1
ATOM 768 N N . ASN A 1 95 ? 23.383 -8.703 -13.344 1.00 68.44 95 ASN A N 1
ATOM 769 C CA . ASN A 1 95 ? 23.241 -9.945 -12.582 1.00 68.44 95 ASN A CA 1
ATOM 770 C C . ASN A 1 95 ? 24.463 -10.257 -11.696 1.00 68.44 95 ASN A C 1
ATOM 772 O O . ASN A 1 95 ? 24.331 -10.952 -10.693 1.00 68.44 95 ASN A O 1
ATOM 776 N N . LYS A 1 96 ? 25.653 -9.750 -12.041 1.00 68.50 96 LYS A N 1
ATOM 777 C CA . LYS A 1 96 ? 26.864 -9.885 -11.215 1.00 68.50 96 LYS A CA 1
ATOM 778 C C . LYS A 1 96 ? 26.981 -8.793 -10.153 1.00 68.50 96 LYS A C 1
ATOM 780 O O . LYS A 1 96 ? 27.396 -9.096 -9.040 1.00 68.50 96 LYS A O 1
ATOM 785 N N . GLU A 1 97 ? 26.634 -7.551 -10.485 1.00 66.88 97 GLU A N 1
ATOM 786 C CA . GLU A 1 97 ? 26.859 -6.390 -9.613 1.00 66.88 97 GLU A CA 1
ATOM 787 C C . GLU A 1 97 ? 25.686 -6.129 -8.646 1.00 66.88 97 GLU A C 1
ATOM 789 O O . GLU A 1 97 ? 25.921 -5.687 -7.526 1.00 66.88 97 GLU A O 1
ATOM 794 N N . PHE A 1 98 ? 24.439 -6.468 -9.010 1.00 68.81 98 PHE A N 1
ATOM 795 C CA . PHE A 1 98 ? 23.237 -6.079 -8.249 1.00 68.81 98 PHE A CA 1
ATOM 796 C C . PHE A 1 98 ? 22.369 -7.183 -7.614 1.00 68.81 98 PHE A C 1
ATOM 798 O O . PHE A 1 98 ? 21.311 -6.837 -7.073 1.00 68.81 98 PHE A O 1
ATOM 805 N N . PRO A 1 99 ? 22.728 -8.485 -7.592 1.00 69.06 99 PRO A N 1
ATOM 806 C CA . PRO A 1 99 ? 21.804 -9.495 -7.082 1.00 69.06 99 PRO A CA 1
ATOM 807 C C . PRO A 1 99 ? 21.534 -9.297 -5.586 1.00 69.06 99 PRO A C 1
ATOM 809 O O . PRO A 1 99 ? 20.397 -9.434 -5.144 1.00 69.06 99 PRO A O 1
ATOM 812 N N . TYR A 1 100 ? 22.547 -8.909 -4.806 1.00 76.12 100 TYR A N 1
ATOM 813 C CA . TYR A 1 100 ? 22.406 -8.719 -3.363 1.00 76.12 100 TYR A CA 1
ATOM 814 C C . TYR A 1 100 ? 21.583 -7.475 -3.009 1.00 76.12 100 TYR A C 1
ATOM 816 O O . TYR A 1 100 ? 20.663 -7.573 -2.201 1.00 76.12 100 TYR A O 1
ATOM 824 N N . GLU A 1 101 ? 21.860 -6.324 -3.630 1.00 77.62 101 GLU A N 1
ATOM 825 C CA . GLU A 1 101 ? 21.152 -5.077 -3.317 1.00 77.62 101 GLU A CA 1
ATOM 826 C C . GLU A 1 101 ? 19.676 -5.126 -3.723 1.00 77.62 101 GLU A C 1
ATOM 828 O O . GLU A 1 101 ? 18.821 -4.763 -2.915 1.00 77.62 101 GLU A O 1
ATOM 833 N N . LEU A 1 102 ? 19.350 -5.640 -4.919 1.00 79.25 102 LEU A N 1
ATOM 834 C CA . LEU A 1 102 ? 17.950 -5.812 -5.327 1.00 79.25 102 LEU A CA 1
ATOM 835 C C . LEU A 1 102 ? 17.222 -6.837 -4.457 1.00 79.25 102 LEU A C 1
ATOM 837 O O . LEU A 1 102 ? 16.069 -6.611 -4.092 1.00 79.25 102 LEU A O 1
ATOM 841 N N . THR A 1 103 ? 17.879 -7.946 -4.105 1.00 79.88 103 THR A N 1
ATOM 842 C CA . THR A 1 103 ? 17.274 -8.957 -3.224 1.00 79.88 103 THR A CA 1
ATOM 843 C C . THR A 1 103 ? 17.023 -8.377 -1.837 1.00 79.88 103 THR A C 1
ATOM 845 O O . THR A 1 103 ? 15.943 -8.560 -1.279 1.00 79.88 103 THR A O 1
ATOM 848 N N . HIS A 1 104 ? 17.977 -7.619 -1.295 1.00 84.81 104 HIS A N 1
ATOM 849 C CA . HIS A 1 104 ? 17.832 -6.929 -0.019 1.00 84.81 104 HIS A CA 1
ATOM 850 C C . HIS A 1 104 ? 16.688 -5.905 -0.056 1.00 84.81 104 HIS A C 1
ATOM 852 O O . HIS A 1 104 ? 15.825 -5.918 0.823 1.00 84.81 104 HIS A O 1
ATOM 858 N N . LEU A 1 105 ? 16.621 -5.071 -1.098 1.00 86.25 105 LEU A N 1
ATOM 859 C CA . LEU A 1 105 ? 15.552 -4.086 -1.276 1.00 86.25 105 LEU A CA 1
ATOM 860 C C . LEU A 1 105 ? 14.179 -4.765 -1.414 1.00 86.25 105 LEU A C 1
ATOM 862 O O . LEU A 1 105 ? 13.215 -4.360 -0.766 1.00 86.25 105 LEU A O 1
ATOM 866 N N . GLY A 1 106 ? 14.101 -5.842 -2.198 1.00 83.75 106 GLY A N 1
ATOM 867 C CA . GLY A 1 106 ? 12.888 -6.640 -2.371 1.00 83.75 106 GLY A CA 1
ATOM 868 C C . GLY A 1 106 ? 12.422 -7.299 -1.071 1.00 83.75 106 GLY A C 1
ATOM 869 O O . GLY A 1 106 ? 11.230 -7.280 -0.766 1.00 83.75 106 GLY A O 1
ATOM 870 N N . LEU A 1 107 ? 13.348 -7.819 -0.259 1.00 86.50 107 LEU A N 1
ATOM 871 C CA . LEU A 1 107 ? 13.038 -8.386 1.057 1.00 86.50 107 LEU A CA 1
ATOM 872 C C . LEU A 1 107 ? 12.539 -7.319 2.036 1.00 86.50 107 LEU A C 1
ATOM 874 O O . LEU A 1 107 ? 11.546 -7.557 2.728 1.00 86.50 107 LEU A O 1
ATOM 878 N N . LEU A 1 108 ? 13.183 -6.146 2.068 1.00 88.25 108 LEU A N 1
ATOM 879 C CA . LEU A 1 108 ? 12.750 -5.002 2.876 1.00 88.25 108 LEU A CA 1
ATOM 880 C C . LEU A 1 108 ? 11.356 -4.508 2.472 1.00 88.25 108 LEU A C 1
ATOM 882 O O . LEU A 1 108 ? 10.540 -4.169 3.332 1.00 88.25 108 LEU A O 1
ATOM 886 N N . TYR A 1 109 ? 11.066 -4.497 1.174 1.00 85.06 109 TYR A N 1
ATOM 887 C CA . TYR A 1 109 ? 9.743 -4.161 0.667 1.00 85.06 109 TYR A CA 1
ATOM 888 C C . TYR A 1 109 ? 8.705 -5.201 1.096 1.00 85.06 109 TYR A C 1
ATOM 890 O O . TYR A 1 109 ? 7.685 -4.853 1.682 1.00 85.06 109 TYR A O 1
ATOM 898 N N . LEU A 1 110 ? 8.964 -6.488 0.853 1.00 83.50 110 LEU A N 1
ATOM 899 C CA . LEU A 1 110 ? 7.948 -7.527 1.006 1.00 83.50 110 LEU A CA 1
ATOM 900 C C . LEU A 1 110 ? 7.559 -7.772 2.470 1.00 83.50 110 LEU A C 1
ATOM 902 O O . LEU A 1 110 ? 6.382 -7.985 2.762 1.00 83.50 110 LEU A O 1
ATOM 906 N N . VAL A 1 111 ? 8.537 -7.762 3.382 1.00 85.12 111 VAL A N 1
ATOM 907 C CA . VAL A 1 111 ? 8.326 -8.213 4.764 1.00 85.12 111 VAL A CA 1
ATOM 908 C C . VAL A 1 111 ? 8.168 -7.036 5.736 1.00 85.12 111 VAL A C 1
ATOM 910 O O . VAL A 1 111 ? 7.036 -6.779 6.159 1.00 85.12 111 VAL A O 1
ATOM 913 N N . PRO A 1 112 ? 9.227 -6.296 6.121 1.00 86.94 112 PRO A N 1
ATOM 914 C CA . PRO A 1 112 ? 9.119 -5.298 7.179 1.00 86.94 112 PRO A CA 1
ATOM 915 C C . PRO A 1 112 ? 8.246 -4.104 6.786 1.00 86.94 112 PRO A C 1
ATOM 917 O O . PRO A 1 112 ? 7.434 -3.679 7.608 1.00 86.94 112 PRO A O 1
ATOM 920 N N . LEU A 1 113 ? 8.325 -3.605 5.545 1.00 89.38 113 LEU A N 1
ATOM 921 C CA . LEU A 1 113 ? 7.492 -2.476 5.116 1.00 89.38 113 LEU A CA 1
ATOM 922 C C . LEU A 1 113 ? 6.001 -2.810 5.214 1.00 89.38 113 LEU A C 1
ATOM 924 O O . LEU A 1 113 ? 5.220 -2.063 5.810 1.00 89.38 113 LEU A O 1
ATOM 928 N N . HIS A 1 114 ? 5.592 -3.940 4.635 1.00 88.88 114 HIS A N 1
ATOM 929 C CA . HIS A 1 114 ? 4.187 -4.326 4.607 1.00 88.88 114 HIS A CA 1
ATOM 930 C C . HIS A 1 114 ? 3.656 -4.733 5.977 1.00 88.88 114 HIS A C 1
ATOM 932 O O . HIS A 1 114 ? 2.488 -4.451 6.258 1.00 88.88 114 HIS A O 1
ATOM 938 N N . LEU A 1 115 ? 4.493 -5.327 6.832 1.00 89.12 115 LEU A N 1
ATOM 939 C CA . LEU A 1 115 ? 4.131 -5.642 8.211 1.00 89.12 115 LEU A CA 1
ATOM 940 C C . LEU A 1 115 ? 3.919 -4.370 9.043 1.00 89.12 115 LEU A C 1
ATOM 942 O O . LEU A 1 115 ? 2.908 -4.268 9.739 1.00 89.12 115 LEU A O 1
ATOM 946 N N . LEU A 1 116 ? 4.823 -3.389 8.930 1.00 90.19 116 LEU A N 1
ATOM 947 C CA . LEU A 1 116 ? 4.688 -2.080 9.581 1.00 90.19 116 LEU A CA 1
ATOM 948 C C . LEU A 1 116 ? 3.454 -1.331 9.073 1.00 90.19 116 LEU A C 1
ATOM 950 O O . LEU A 1 116 ? 2.677 -0.798 9.859 1.00 90.19 116 LEU A O 1
ATOM 954 N N . LYS A 1 117 ? 3.216 -1.338 7.759 1.00 91.25 117 LYS A N 1
ATOM 955 C CA . LYS A 1 117 ? 2.036 -0.696 7.170 1.00 91.25 117 LYS A CA 1
ATOM 956 C C . LYS A 1 117 ? 0.744 -1.321 7.695 1.00 91.25 117 LYS A C 1
ATOM 958 O O . LYS A 1 117 ? -0.170 -0.595 8.085 1.00 91.25 117 LYS A O 1
ATOM 963 N N . LEU A 1 118 ? 0.670 -2.651 7.738 1.00 90.19 118 LEU A N 1
ATOM 964 C CA . LEU A 1 118 ? -0.502 -3.357 8.247 1.00 90.19 118 LEU A CA 1
ATOM 965 C C . LEU A 1 118 ? -0.734 -3.065 9.736 1.00 90.19 118 LEU A C 1
ATOM 967 O O . LEU A 1 118 ? -1.866 -2.769 10.120 1.00 90.19 118 LEU A O 1
ATOM 971 N N . SER A 1 119 ? 0.311 -3.112 10.566 1.00 87.75 119 SER A N 1
ATOM 972 C CA . SER A 1 119 ? 0.182 -2.852 12.004 1.00 87.75 119 SER A CA 1
ATOM 973 C C . SER A 1 119 ? -0.284 -1.420 12.282 1.00 87.75 119 SER A C 1
ATOM 975 O O . SER A 1 119 ? -1.238 -1.229 13.040 1.00 87.75 119 SER A O 1
ATOM 977 N N . THR A 1 120 ? 0.292 -0.425 11.601 1.00 90.81 120 THR A N 1
ATOM 978 C CA . THR A 1 120 ? -0.125 0.978 11.711 1.00 90.81 120 THR A CA 1
ATOM 979 C C . THR A 1 120 ? -1.581 1.169 11.268 1.00 90.81 120 THR A C 1
ATOM 981 O O . THR A 1 120 ? -2.363 1.780 11.997 1.00 90.81 120 THR A O 1
ATOM 984 N N . VAL A 1 121 ? -1.990 0.612 10.121 1.00 91.44 121 VAL A N 1
ATOM 985 C CA . VAL A 1 121 ? -3.370 0.753 9.611 1.00 91.44 121 VAL A CA 1
ATOM 986 C C . VAL A 1 121 ? -4.387 0.098 10.547 1.00 91.44 121 VAL A C 1
ATOM 988 O O . VAL A 1 121 ? -5.414 0.709 10.843 1.00 91.44 121 VAL A O 1
ATOM 991 N N . ILE A 1 122 ? -4.103 -1.104 11.057 1.00 89.56 122 ILE A N 1
ATOM 992 C CA . ILE A 1 122 ? -4.973 -1.800 12.018 1.00 89.56 122 ILE A CA 1
ATOM 993 C C . ILE A 1 122 ? -5.218 -0.932 13.254 1.00 89.56 122 ILE A C 1
ATOM 995 O O . ILE A 1 122 ? -6.366 -0.762 13.672 1.00 89.56 122 ILE A O 1
ATOM 999 N N . VAL A 1 123 ? -4.150 -0.372 13.824 1.00 87.44 123 VAL A N 1
ATOM 1000 C CA . VAL A 1 123 ? -4.228 0.460 15.027 1.00 87.44 123 VAL A CA 1
ATOM 1001 C C . VAL A 1 123 ? -5.040 1.731 14.761 1.00 87.44 123 VAL A C 1
ATOM 1003 O O . VAL A 1 123 ? -5.969 2.026 15.516 1.00 87.44 123 VAL A O 1
ATOM 1006 N N . ILE A 1 124 ? -4.745 2.447 13.670 1.00 88.62 124 ILE A N 1
ATOM 1007 C CA . ILE A 1 124 ? -5.428 3.701 13.317 1.00 88.62 124 ILE A CA 1
ATOM 1008 C C . ILE A 1 124 ? -6.919 3.460 13.077 1.00 88.62 124 ILE A C 1
ATOM 1010 O O . ILE A 1 124 ? -7.749 4.136 13.683 1.00 88.62 124 ILE A O 1
ATOM 1014 N N . VAL A 1 125 ? -7.273 2.493 12.226 1.00 88.69 125 VAL A N 1
ATOM 1015 C CA . VAL A 1 125 ? -8.672 2.219 11.856 1.00 88.69 125 VAL A CA 1
ATOM 1016 C C . VAL A 1 125 ? -9.479 1.774 13.072 1.00 88.69 125 VAL A C 1
ATOM 1018 O O . VAL A 1 125 ? -10.598 2.244 13.284 1.00 88.69 125 VAL A O 1
ATOM 1021 N N . HIS A 1 126 ? -8.913 0.900 13.906 1.00 85.00 126 HIS A N 1
ATOM 1022 C CA . HIS A 1 126 ? -9.587 0.418 15.110 1.00 85.00 126 HIS A CA 1
ATOM 1023 C C . HIS A 1 126 ? -9.868 1.547 16.101 1.00 85.00 126 HIS A C 1
ATOM 1025 O O . HIS A 1 126 ? -11.001 1.677 16.571 1.00 85.00 126 HIS A O 1
ATOM 1031 N N . LEU A 1 127 ? -8.867 2.379 16.394 1.00 82.50 127 LEU A N 1
ATOM 1032 C CA . LEU A 1 127 ? -9.024 3.505 17.313 1.00 82.50 127 LEU A CA 1
ATOM 1033 C C . LEU A 1 127 ? -9.970 4.572 16.750 1.00 82.50 127 LEU A C 1
ATOM 1035 O O . LEU A 1 127 ? -10.865 5.018 17.465 1.00 82.50 127 LEU A O 1
ATOM 1039 N N . ALA A 1 128 ? -9.840 4.913 15.465 1.00 82.69 128 ALA A N 1
ATOM 1040 C CA . ALA A 1 128 ? -10.730 5.857 14.795 1.00 82.69 128 ALA A CA 1
ATOM 1041 C C . ALA A 1 128 ? -12.191 5.387 14.834 1.00 82.69 128 ALA A C 1
ATOM 1043 O O . ALA A 1 128 ? -13.079 6.186 15.125 1.00 82.69 128 ALA A O 1
ATOM 1044 N N . SER A 1 129 ? -12.442 4.089 14.612 1.00 81.56 129 SER A N 1
ATOM 1045 C CA . SER A 1 129 ? -13.797 3.532 14.686 1.00 81.56 129 SER A CA 1
ATOM 1046 C C . SER A 1 129 ? -14.405 3.695 16.073 1.00 81.56 129 SER A C 1
ATOM 1048 O O . SER A 1 129 ? -15.530 4.153 16.191 1.00 81.56 129 SER A O 1
ATOM 1050 N N . LYS A 1 130 ? -13.638 3.418 17.132 1.00 77.88 130 LYS A N 1
ATOM 1051 C CA . LYS A 1 130 ? -14.127 3.509 18.511 1.00 77.88 130 LYS A CA 1
ATOM 1052 C C . LYS A 1 130 ? -14.415 4.938 18.946 1.00 77.88 130 LYS A C 1
ATOM 1054 O O . LYS A 1 130 ? -15.367 5.156 19.680 1.00 77.88 130 LYS A O 1
ATOM 1059 N N . ILE A 1 131 ? -13.609 5.895 18.490 1.00 76.31 131 ILE A N 1
ATOM 1060 C CA . ILE A 1 131 ? -13.859 7.323 18.724 1.00 76.31 131 ILE A CA 1
ATOM 1061 C C . ILE A 1 131 ? -15.125 7.780 17.979 1.00 76.31 131 ILE A C 1
ATOM 1063 O O . ILE A 1 131 ? -15.773 8.738 18.397 1.00 76.31 131 ILE A O 1
ATOM 1067 N N . TYR A 1 132 ? -15.482 7.098 16.886 1.00 74.38 132 TYR A N 1
ATOM 1068 C CA . TYR A 1 132 ? -16.660 7.401 16.083 1.00 74.38 132 TYR A CA 1
ATOM 1069 C C . TYR A 1 132 ? -17.966 6.792 16.629 1.00 74.38 132 TYR A C 1
ATOM 1071 O O . TYR A 1 132 ? -18.977 7.490 16.583 1.00 74.38 132 TYR A O 1
ATOM 1079 N N . THR A 1 133 ? -17.983 5.540 17.121 1.00 68.38 133 THR A N 1
ATOM 1080 C CA . THR A 1 133 ? -19.248 4.822 17.396 1.00 68.38 133 THR A CA 1
ATOM 1081 C C . THR A 1 133 ? -19.983 5.183 18.688 1.00 68.38 133 THR A C 1
ATOM 1083 O O . THR A 1 133 ? -21.200 5.156 18.627 1.00 68.38 133 THR A O 1
ATOM 1086 N N . GLU A 1 134 ? -19.354 5.521 19.825 1.00 58.28 134 GLU A N 1
ATOM 1087 C CA . GLU A 1 134 ? -20.117 5.831 21.061 1.00 58.28 134 GLU A CA 1
ATOM 1088 C C . GLU A 1 134 ? -19.293 6.553 22.168 1.00 58.28 134 GLU A C 1
ATOM 1090 O O . GLU A 1 134 ? -18.213 6.123 22.571 1.00 58.28 134 GLU A O 1
ATOM 1095 N N . GLU A 1 135 ? -19.848 7.676 22.650 1.00 46.81 135 GLU A N 1
ATOM 1096 C CA . GLU A 1 135 ? -20.137 8.002 24.067 1.00 46.81 135 GLU A CA 1
ATOM 1097 C C . GLU A 1 135 ? -19.078 8.318 25.145 1.00 46.81 135 GLU A C 1
ATOM 1099 O O . GLU A 1 135 ? -19.474 8.564 26.282 1.00 46.81 135 GLU A O 1
ATOM 1104 N N . ILE A 1 136 ? -17.781 8.480 24.862 1.00 51.25 136 ILE A N 1
ATOM 1105 C CA . ILE A 1 136 ? -16.881 9.127 25.851 1.00 51.25 136 ILE A CA 1
ATOM 1106 C C . ILE A 1 136 ? -16.022 10.213 25.188 1.00 51.25 136 ILE A C 1
ATOM 1108 O O . ILE A 1 136 ? -15.023 9.905 24.536 1.00 51.25 136 ILE A O 1
ATOM 1112 N N . PRO A 1 137 ? -16.366 11.508 25.362 1.00 52.97 137 PRO A N 1
ATOM 1113 C CA . PRO A 1 137 ? -15.570 12.622 24.847 1.00 52.97 137 PRO A CA 1
ATOM 1114 C C . PRO A 1 137 ? -14.246 12.834 25.593 1.00 52.97 137 PRO A C 1
ATOM 1116 O O . PRO A 1 137 ? -13.433 13.649 25.167 1.00 52.97 137 PRO A O 1
ATOM 1119 N N . THR A 1 138 ? -14.010 12.145 26.707 1.00 48.47 138 THR A N 1
ATOM 1120 C CA . THR A 1 138 ? -12.951 12.507 27.650 1.00 48.47 138 THR A CA 1
ATOM 1121 C C . THR A 1 138 ? -12.084 11.307 28.008 1.00 48.47 138 THR A C 1
ATOM 1123 O O . THR A 1 138 ? -12.463 10.465 28.811 1.00 48.47 138 THR A O 1
ATOM 1126 N N . ALA A 1 139 ? -10.884 11.293 27.425 1.00 55.19 139 ALA A N 1
ATOM 1127 C CA . ALA A 1 139 ? -9.718 10.534 27.868 1.00 55.19 139 ALA A CA 1
ATOM 1128 C C . ALA A 1 139 ? -9.767 9.005 27.707 1.00 55.19 139 ALA A C 1
ATOM 1130 O O . ALA A 1 139 ? -9.579 8.271 28.669 1.00 55.19 139 ALA A O 1
ATOM 1131 N N . MET A 1 140 ? -9.828 8.511 26.464 1.00 62.03 140 MET A N 1
ATOM 1132 C CA . MET A 1 140 ? -9.136 7.246 26.193 1.00 62.03 140 MET A CA 1
ATOM 1133 C C . MET A 1 140 ? -7.652 7.484 26.507 1.00 62.03 140 MET A C 1
ATOM 1135 O O . MET A 1 140 ? -6.989 8.285 25.837 1.00 62.03 140 MET A O 1
ATOM 1139 N N . THR A 1 141 ? -7.161 6.901 27.597 1.00 69.38 141 THR A N 1
ATOM 1140 C CA . THR A 1 141 ? -5.786 7.139 28.052 1.00 69.38 141 THR A CA 1
ATOM 1141 C C . THR A 1 141 ? -4.801 6.369 27.177 1.00 69.38 141 THR A C 1
ATOM 1143 O O . THR A 1 141 ? -5.137 5.348 26.577 1.00 69.38 141 THR A O 1
ATOM 1146 N N . PHE A 1 142 ? -3.550 6.828 27.110 1.00 67.81 142 PHE A N 1
ATOM 1147 C CA . PHE A 1 142 ? -2.500 6.160 26.330 1.00 67.81 142 PHE A CA 1
ATOM 1148 C C . PHE A 1 142 ? -2.359 4.672 26.712 1.00 67.81 142 PHE A C 1
ATOM 1150 O O . PHE A 1 142 ? -2.205 3.805 25.855 1.00 67.81 142 PHE A O 1
ATOM 1157 N N . LYS A 1 143 ? -2.522 4.360 28.006 1.00 73.44 143 LYS A N 1
ATOM 1158 C CA . LYS A 1 143 ? -2.536 2.990 28.540 1.00 73.44 143 LYS A CA 1
ATOM 1159 C C . LYS A 1 143 ? -3.671 2.146 27.953 1.00 73.44 143 LYS A C 1
ATOM 1161 O O . LYS A 1 143 ? -3.450 1.000 27.570 1.00 73.44 143 LYS A O 1
ATOM 1166 N N . GLU A 1 144 ? -4.871 2.707 27.852 1.00 72.69 144 GLU A N 1
ATOM 1167 C CA . GLU A 1 144 ? -6.023 2.020 27.261 1.00 72.69 144 GLU A CA 1
ATOM 1168 C C . GLU A 1 144 ? -5.867 1.792 25.757 1.00 72.69 144 GLU A C 1
ATOM 1170 O O . GLU A 1 144 ? -6.354 0.783 25.250 1.00 72.69 144 GLU A O 1
ATOM 1175 N N . MET A 1 145 ? -5.171 2.681 25.041 1.00 74.38 145 MET A N 1
ATOM 1176 C CA . MET A 1 145 ? -4.877 2.490 23.614 1.00 74.38 145 MET A CA 1
ATOM 1177 C C . MET A 1 145 ? -3.905 1.325 23.378 1.00 74.38 145 MET A C 1
ATOM 1179 O O . MET A 1 145 ? -4.070 0.586 22.410 1.00 74.38 145 MET A O 1
ATOM 1183 N N . VAL A 1 146 ? -2.941 1.120 24.283 1.00 70.56 146 VAL A N 1
ATOM 1184 C CA . VAL A 1 146 ? -1.935 0.047 24.187 1.00 70.56 146 VAL A CA 1
ATOM 1185 C C . VAL A 1 146 ? -2.476 -1.309 24.651 1.00 70.56 146 VAL A C 1
ATOM 1187 O O . VAL A 1 146 ? -2.181 -2.335 24.044 1.00 70.56 146 VAL A O 1
ATOM 1190 N N . HIS A 1 147 ? -3.258 -1.351 25.733 1.00 67.50 147 HIS A N 1
ATOM 1191 C CA . HIS A 1 147 ? -3.673 -2.615 26.356 1.00 67.50 147 HIS A CA 1
ATOM 1192 C C . HIS A 1 147 ? -4.907 -3.270 25.740 1.00 67.50 147 HIS A C 1
ATOM 1194 O O . HIS A 1 147 ? -5.265 -4.375 26.145 1.00 67.50 147 HIS A O 1
ATOM 1200 N N . ARG A 1 148 ? -5.591 -2.626 24.792 1.00 64.75 148 ARG A N 1
ATOM 1201 C CA . ARG A 1 148 ? -6.869 -3.143 24.297 1.00 64.75 148 ARG A CA 1
ATOM 1202 C C . ARG A 1 148 ? -6.637 -4.200 23.212 1.00 64.75 148 ARG A C 1
ATOM 1204 O O . ARG A 1 148 ? -6.226 -3.842 22.108 1.00 64.75 148 ARG A O 1
ATOM 1211 N N . PRO A 1 149 ? -6.932 -5.486 23.476 1.00 60.31 149 PRO A N 1
ATOM 1212 C CA . PRO A 1 149 ? -6.623 -6.547 22.535 1.00 60.31 149 PRO A CA 1
ATOM 1213 C C . PRO A 1 149 ? -7.505 -6.454 21.288 1.00 60.31 149 PRO A C 1
ATOM 1215 O O . PRO A 1 149 ? -8.673 -6.050 21.330 1.00 60.31 149 PRO A O 1
ATOM 1218 N N . PHE A 1 150 ? -6.932 -6.857 20.161 1.00 67.38 150 PHE A N 1
ATOM 1219 C CA . PHE A 1 150 ? -7.652 -7.025 18.911 1.00 67.38 150 PHE A CA 1
ATOM 1220 C C . PHE A 1 150 ? -8.386 -8.368 18.899 1.00 67.38 150 PHE A C 1
ATOM 1222 O O . PHE A 1 150 ? -7.866 -9.383 19.366 1.00 67.38 150 PHE A O 1
ATOM 1229 N N . GLY A 1 151 ? -9.581 -8.406 18.307 1.00 73.75 151 GLY A N 1
ATOM 1230 C CA . GLY A 1 151 ? -10.265 -9.673 18.062 1.00 73.75 151 GLY A CA 1
ATOM 1231 C C . GLY A 1 151 ? -9.440 -10.539 17.106 1.00 73.75 151 GLY A C 1
ATOM 1232 O O . GLY A 1 151 ? -9.205 -10.139 15.966 1.00 73.75 151 GLY A O 1
ATOM 1233 N N . LYS A 1 152 ? -9.017 -11.730 17.548 1.00 77.50 152 LYS A N 1
ATOM 1234 C CA . LYS A 1 152 ? -8.182 -12.662 16.760 1.00 77.50 152 LYS A CA 1
ATOM 1235 C C . LYS A 1 152 ? -8.790 -12.986 15.387 1.00 77.50 152 LYS A C 1
ATOM 1237 O O . LYS A 1 152 ? -8.072 -13.091 14.397 1.00 77.50 152 LYS A O 1
ATOM 1242 N N . THR A 1 153 ? -10.114 -13.104 15.318 1.00 78.50 153 THR A N 1
ATOM 1243 C CA . THR A 1 153 ? -10.867 -13.338 14.075 1.00 78.50 153 THR A CA 1
ATOM 1244 C C . THR A 1 153 ? -10.814 -12.138 13.129 1.00 78.50 153 THR A C 1
ATOM 1246 O O . THR A 1 153 ? -10.556 -12.317 11.942 1.00 78.50 153 THR A O 1
ATOM 1249 N N . ARG A 1 154 ? -10.960 -10.916 13.659 1.00 82.38 154 ARG A N 1
ATOM 1250 C CA . ARG A 1 154 ? -10.873 -9.660 12.894 1.00 82.38 154 ARG A CA 1
ATOM 1251 C C . ARG A 1 154 ? -9.469 -9.419 12.346 1.00 82.38 154 ARG A C 1
ATOM 1253 O O . ARG A 1 154 ? -9.327 -9.084 11.177 1.00 82.38 154 ARG A O 1
ATOM 1260 N N . LEU A 1 155 ? -8.431 -9.675 13.148 1.00 84.75 155 LEU A N 1
ATOM 1261 C CA . LEU A 1 155 ? -7.037 -9.609 12.691 1.00 84.75 155 LEU A CA 1
ATOM 1262 C C . LEU A 1 155 ? -6.755 -10.597 11.562 1.00 84.75 155 LEU A C 1
ATOM 1264 O O . LEU A 1 155 ? -6.128 -10.232 10.573 1.00 84.75 155 LEU A O 1
ATOM 1268 N N . LYS A 1 156 ? -7.229 -11.842 11.697 1.00 86.69 156 LYS A N 1
ATOM 1269 C CA . LYS A 1 156 ? -7.060 -12.857 10.654 1.00 86.69 156 LYS A CA 1
ATOM 1270 C C . LYS A 1 156 ? -7.749 -12.426 9.357 1.00 86.69 156 LYS A C 1
ATOM 1272 O O . LYS A 1 156 ? -7.156 -12.569 8.292 1.00 86.69 156 LYS A O 1
ATOM 1277 N N . GLY A 1 157 ? -8.964 -11.883 9.447 1.00 85.88 157 GLY A N 1
ATOM 1278 C CA . GLY A 1 157 ? -9.683 -11.345 8.291 1.00 85.88 157 GLY A CA 1
ATOM 1279 C C . GLY A 1 157 ? -8.915 -10.215 7.607 1.00 85.88 157 GLY A C 1
ATOM 1280 O O . GLY A 1 157 ? -8.639 -10.312 6.410 1.00 85.88 157 GLY A O 1
ATOM 1281 N N . ALA A 1 158 ? -8.483 -9.218 8.387 1.00 88.62 158 ALA A N 1
ATOM 1282 C CA . ALA A 1 158 ? -7.701 -8.079 7.908 1.00 88.62 158 ALA A CA 1
ATOM 1283 C C . ALA A 1 158 ? -6.387 -8.509 7.247 1.00 88.62 158 ALA A C 1
ATOM 1285 O O . ALA A 1 158 ? -6.056 -8.022 6.168 1.00 88.62 158 ALA A O 1
ATOM 1286 N N . PHE A 1 159 ? -5.670 -9.459 7.851 1.00 90.38 159 PHE A N 1
ATOM 1287 C CA . PHE A 1 159 ? -4.437 -10.007 7.294 1.00 90.38 159 PHE A CA 1
ATOM 1288 C C . PHE A 1 159 ? -4.678 -10.677 5.938 1.00 90.38 159 PHE A C 1
ATOM 1290 O O . PHE A 1 159 ? -3.982 -10.373 4.974 1.00 90.38 159 PHE A O 1
ATOM 1297 N N . VAL A 1 160 ? -5.698 -11.537 5.832 1.00 89.94 160 VAL A N 1
ATOM 1298 C CA . VAL A 1 160 ? -6.032 -12.214 4.569 1.00 89.94 160 VAL A CA 1
ATOM 1299 C C . VAL A 1 160 ? -6.370 -11.195 3.479 1.00 89.94 160 VAL A C 1
ATOM 1301 O O . VAL A 1 160 ? -5.813 -11.268 2.388 1.00 89.94 160 VAL A O 1
ATOM 1304 N N . THR A 1 161 ? -7.238 -10.222 3.766 1.00 92.75 161 THR A N 1
ATOM 1305 C CA . THR A 1 161 ? -7.607 -9.172 2.800 1.00 92.75 161 THR A CA 1
ATOM 1306 C C . THR A 1 161 ? -6.395 -8.344 2.380 1.00 92.75 161 THR A C 1
ATOM 1308 O O . THR A 1 161 ? -6.221 -8.063 1.197 1.00 92.75 161 THR A O 1
ATOM 1311 N N . TYR A 1 162 ? -5.520 -8.006 3.327 1.00 92.25 162 TYR A N 1
ATOM 1312 C CA . TYR A 1 162 ? -4.299 -7.263 3.043 1.00 92.25 162 TYR A CA 1
ATOM 1313 C C . TYR A 1 162 ? -3.327 -8.042 2.148 1.00 92.25 162 TYR A C 1
ATOM 1315 O O . TYR A 1 162 ? -2.741 -7.446 1.253 1.00 92.25 162 TYR A O 1
ATOM 1323 N N . VAL A 1 163 ? -3.201 -9.364 2.315 1.00 91.31 163 VAL A N 1
ATOM 1324 C CA . VAL A 1 163 ? -2.394 -10.214 1.417 1.00 91.31 163 VAL A CA 1
ATOM 1325 C C . VAL A 1 163 ? -2.948 -10.202 -0.012 1.00 91.31 163 VAL A C 1
ATOM 1327 O O . VAL A 1 163 ? -2.173 -10.073 -0.956 1.00 91.31 163 VAL A O 1
ATOM 1330 N N . TYR A 1 164 ? -4.274 -10.269 -0.191 1.00 90.25 164 TYR A N 1
ATOM 1331 C CA . TYR A 1 164 ? -4.889 -10.131 -1.520 1.00 90.25 164 TYR A CA 1
ATOM 1332 C C . TYR A 1 164 ? -4.602 -8.765 -2.145 1.00 90.25 164 TYR A C 1
ATOM 1334 O O . TYR A 1 164 ? -4.218 -8.686 -3.310 1.00 90.25 164 TYR A O 1
ATOM 1342 N N . VAL A 1 165 ? -4.771 -7.692 -1.369 1.00 92.62 165 VAL A N 1
ATOM 1343 C CA . VAL A 1 165 ? -4.474 -6.325 -1.816 1.00 92.62 165 VAL A CA 1
ATOM 1344 C C . VAL A 1 165 ? -3.006 -6.178 -2.195 1.00 92.62 165 VAL A C 1
ATOM 1346 O O . VAL A 1 165 ? -2.707 -5.601 -3.237 1.00 92.62 165 VAL A O 1
ATOM 1349 N N . LEU A 1 166 ? -2.104 -6.723 -1.381 1.00 91.25 166 LEU A N 1
ATOM 1350 C CA . LEU A 1 166 ? -0.674 -6.718 -1.647 1.00 91.25 166 LEU A CA 1
ATOM 1351 C C . LEU A 1 166 ? -0.371 -7.424 -2.968 1.00 91.25 166 LEU A C 1
ATOM 1353 O O . LEU A 1 166 ? 0.252 -6.832 -3.840 1.00 91.25 166 LEU A O 1
ATOM 1357 N N . PHE A 1 167 ? -0.875 -8.643 -3.149 1.00 90.12 167 PHE A N 1
ATOM 1358 C CA . PHE A 1 167 ? -0.666 -9.413 -4.370 1.00 90.12 167 PHE A CA 1
ATOM 1359 C C . PHE A 1 167 ? -1.163 -8.670 -5.620 1.00 90.12 167 PHE A C 1
ATOM 1361 O O . PHE A 1 167 ? -0.412 -8.504 -6.580 1.00 90.12 167 PHE A O 1
ATOM 1368 N N . LEU A 1 168 ? -2.401 -8.162 -5.592 1.00 90.25 168 LEU A N 1
ATOM 1369 C CA . LEU A 1 168 ? -2.983 -7.417 -6.713 1.00 90.25 168 LEU A CA 1
ATOM 1370 C C . LEU A 1 168 ? -2.189 -6.139 -7.017 1.00 90.25 168 LEU A C 1
ATOM 1372 O O . LEU A 1 168 ? -1.837 -5.893 -8.172 1.00 90.25 168 LEU A O 1
ATOM 1376 N N . SER A 1 169 ? -1.857 -5.363 -5.982 1.00 90.50 169 SER A N 1
ATOM 1377 C CA . SER A 1 169 ? -1.082 -4.127 -6.104 1.00 90.50 169 SER A CA 1
ATOM 1378 C C . SER A 1 169 ? 0.309 -4.393 -6.682 1.00 90.50 169 SER A C 1
ATOM 1380 O O . SER A 1 169 ? 0.686 -3.766 -7.674 1.00 90.50 169 SER A O 1
ATOM 1382 N N . THR A 1 170 ? 1.044 -5.372 -6.152 1.00 88.50 170 THR A N 1
ATOM 1383 C CA . THR A 1 170 ? 2.381 -5.724 -6.645 1.00 88.50 170 THR A CA 1
ATOM 1384 C C . THR A 1 170 ? 2.342 -6.234 -8.084 1.00 88.50 170 THR A C 1
ATOM 1386 O O . THR A 1 170 ? 3.161 -5.791 -8.885 1.00 88.50 170 THR A O 1
ATOM 1389 N N . CYS A 1 171 ? 1.378 -7.084 -8.461 1.00 89.06 171 CYS A N 1
ATOM 1390 C CA . CYS A 1 171 ? 1.229 -7.532 -9.851 1.00 89.06 171 CYS A CA 1
ATOM 1391 C C . CYS A 1 171 ? 0.997 -6.360 -10.814 1.00 89.06 171 CYS A C 1
ATOM 1393 O O . CYS A 1 171 ? 1.646 -6.283 -11.857 1.00 89.06 171 CYS A O 1
ATOM 1395 N N . THR A 1 172 ? 0.111 -5.422 -10.463 1.00 88.12 172 THR A N 1
ATOM 1396 C CA . THR A 1 172 ? -0.146 -4.241 -11.305 1.00 88.12 172 THR A CA 1
ATOM 1397 C C . THR A 1 172 ? 1.058 -3.302 -11.402 1.00 88.12 172 THR A C 1
ATOM 1399 O O . THR A 1 172 ? 1.368 -2.829 -12.493 1.00 88.12 172 THR A O 1
ATOM 1402 N N . LEU A 1 173 ? 1.782 -3.077 -10.300 1.00 87.19 173 LEU A N 1
ATOM 1403 C CA . LEU A 1 173 ? 3.000 -2.260 -10.284 1.00 87.19 173 LEU A CA 1
ATOM 1404 C C . LEU A 1 173 ? 4.133 -2.905 -11.084 1.00 87.19 173 LEU A C 1
ATOM 1406 O O . LEU A 1 173 ? 4.833 -2.208 -11.813 1.00 87.19 173 LEU A O 1
ATOM 1410 N N . LEU A 1 174 ? 4.292 -4.226 -10.994 1.00 86.19 174 LEU A N 1
ATOM 1411 C CA . LEU A 1 174 ? 5.274 -4.962 -11.786 1.00 86.19 174 LEU A CA 1
ATOM 1412 C C . LEU A 1 174 ? 4.940 -4.886 -13.280 1.00 86.19 174 LEU A C 1
ATOM 1414 O O . LEU A 1 174 ? 5.833 -4.658 -14.091 1.00 86.19 174 LEU A O 1
ATOM 1418 N N . GLY A 1 175 ? 3.657 -5.000 -13.638 1.00 85.19 175 GLY A N 1
ATOM 1419 C CA . GLY A 1 175 ? 3.187 -4.782 -15.007 1.00 85.19 175 GLY A CA 1
ATOM 1420 C C . GLY A 1 175 ? 3.482 -3.367 -15.514 1.00 85.19 175 GLY A C 1
ATOM 1421 O O . GLY A 1 175 ? 3.973 -3.208 -16.629 1.00 85.19 175 GLY A O 1
ATOM 1422 N N . LEU A 1 176 ? 3.263 -2.339 -14.686 1.00 86.81 176 LEU A N 1
ATOM 1423 C CA . LEU A 1 176 ? 3.614 -0.950 -15.011 1.00 86.81 176 LEU A CA 1
ATOM 1424 C C . LEU A 1 176 ? 5.123 -0.754 -15.183 1.00 86.81 176 LEU A C 1
ATOM 1426 O O . LEU A 1 176 ? 5.545 -0.122 -16.149 1.00 86.81 176 LEU A O 1
ATOM 1430 N N . ALA A 1 177 ? 5.937 -1.307 -14.281 1.00 82.69 177 ALA A N 1
ATOM 1431 C CA . ALA A 1 177 ? 7.394 -1.240 -14.367 1.00 82.69 177 ALA A CA 1
ATOM 1432 C C . ALA A 1 177 ? 7.909 -1.939 -15.632 1.00 82.69 177 ALA A C 1
ATOM 1434 O O . ALA A 1 177 ? 8.759 -1.396 -16.336 1.00 82.69 177 ALA A O 1
ATOM 1435 N N . TRP A 1 178 ? 7.346 -3.105 -15.958 1.00 80.94 178 TRP A N 1
ATOM 1436 C CA . TRP A 1 178 ? 7.653 -3.838 -17.181 1.00 80.94 178 TRP A CA 1
ATOM 1437 C C . TRP A 1 178 ? 7.306 -3.033 -18.434 1.00 80.94 178 TRP 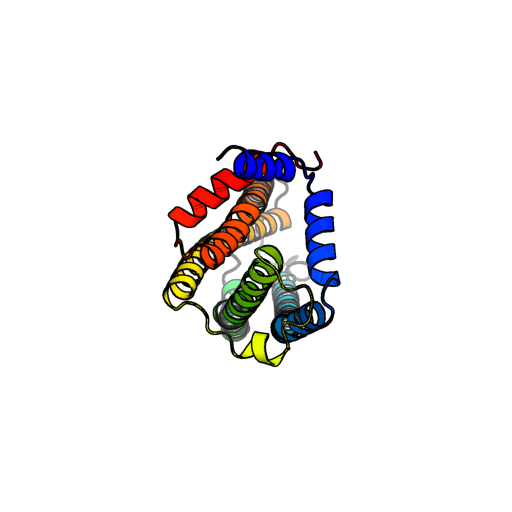A C 1
ATOM 1439 O O . TRP A 1 178 ? 8.151 -2.894 -19.318 1.00 80.94 178 TRP A O 1
ATOM 1449 N N . LEU A 1 179 ? 6.104 -2.450 -18.505 1.00 78.94 179 LEU A N 1
ATOM 1450 C CA . LEU A 1 179 ? 5.724 -1.576 -19.618 1.00 78.94 179 LEU A CA 1
ATOM 1451 C C . LEU A 1 179 ? 6.624 -0.342 -19.708 1.00 78.94 179 LEU A C 1
ATOM 1453 O O . LEU A 1 179 ? 7.019 0.024 -20.806 1.00 78.94 179 LEU A O 1
ATOM 1457 N N . GLY A 1 180 ? 6.995 0.270 -18.580 1.00 74.56 180 GLY A N 1
ATOM 1458 C CA . GLY A 1 180 ? 7.906 1.416 -18.549 1.00 74.56 180 GLY A CA 1
ATOM 1459 C C . GLY A 1 180 ? 9.313 1.079 -19.057 1.00 74.56 180 GLY A C 1
ATOM 1460 O O . GLY A 1 180 ? 9.878 1.826 -19.854 1.00 74.56 180 GLY A O 1
ATOM 1461 N N . LEU A 1 181 ? 9.859 -0.074 -18.664 1.00 70.69 181 LEU A N 1
ATOM 1462 C CA . LEU A 1 181 ? 11.138 -0.586 -19.173 1.00 70.69 181 LEU A CA 1
ATOM 1463 C C . LEU A 1 181 ? 11.061 -0.908 -20.669 1.00 70.69 181 LEU A C 1
ATOM 1465 O O . LEU A 1 181 ? 11.944 -0.523 -21.436 1.00 70.69 181 LEU A O 1
ATOM 1469 N N . THR A 1 182 ? 9.976 -1.564 -21.081 1.00 67.81 182 THR A N 1
ATOM 1470 C CA . THR A 1 182 ? 9.706 -1.903 -22.485 1.00 67.81 182 THR A CA 1
ATOM 1471 C C . THR A 1 182 ? 9.439 -0.655 -23.325 1.00 67.81 182 THR A C 1
ATOM 1473 O O . THR A 1 182 ? 9.704 -0.670 -24.514 1.00 67.81 182 THR A O 1
ATOM 1476 N N . TYR A 1 183 ? 8.961 0.441 -22.735 1.00 64.88 183 TYR A N 1
ATOM 1477 C CA . TYR A 1 183 ? 8.829 1.741 -23.393 1.00 64.88 183 TYR A CA 1
ATOM 1478 C C . TYR A 1 183 ? 10.184 2.449 -23.535 1.00 64.88 183 TYR A C 1
ATOM 1480 O O . TYR A 1 183 ? 10.468 3.043 -24.573 1.00 64.88 183 TYR A O 1
ATOM 1488 N N . TYR A 1 184 ? 11.034 2.380 -22.506 1.00 60.41 184 TYR A N 1
ATOM 1489 C CA . TYR A 1 184 ? 12.331 3.061 -22.478 1.00 60.41 184 TYR A CA 1
ATOM 1490 C C . TYR A 1 184 ? 13.369 2.426 -23.420 1.00 60.41 184 TYR A C 1
ATOM 1492 O O . TYR A 1 184 ? 14.132 3.147 -24.061 1.00 60.41 184 TYR A O 1
ATOM 1500 N N . ALA A 1 185 ? 13.399 1.093 -23.537 1.00 57.56 185 ALA A N 1
ATOM 1501 C CA . ALA A 1 185 ? 14.407 0.387 -24.337 1.00 57.56 185 ALA A CA 1
ATOM 1502 C C . ALA A 1 185 ? 14.332 0.651 -25.868 1.00 57.56 185 ALA A C 1
ATOM 1504 O O . ALA A 1 185 ? 15.383 0.898 -26.459 1.00 57.56 185 ALA A O 1
ATOM 1505 N N . PRO A 1 186 ? 13.154 0.675 -26.528 1.00 51.97 186 PRO A N 1
ATOM 1506 C CA . PRO A 1 186 ? 13.023 0.941 -27.967 1.00 51.97 186 PRO A CA 1
ATOM 1507 C C . PRO A 1 186 ? 13.191 2.421 -28.332 1.00 51.97 186 PRO A C 1
ATOM 1509 O O . PRO A 1 186 ? 13.665 2.751 -29.418 1.00 51.97 186 PRO A O 1
ATOM 1512 N N . PHE A 1 187 ? 12.823 3.332 -27.427 1.00 49.69 187 PHE A N 1
ATOM 1513 C CA . PHE A 1 187 ? 12.851 4.776 -27.678 1.00 49.69 187 PHE A CA 1
ATOM 1514 C C . PHE A 1 187 ? 14.250 5.388 -27.708 1.00 49.69 187 PHE A C 1
ATOM 1516 O O . PHE A 1 187 ? 14.385 6.545 -28.110 1.00 49.69 187 PHE A O 1
ATOM 1523 N N . ARG A 1 188 ? 15.274 4.649 -27.264 1.00 51.56 188 ARG A N 1
ATOM 1524 C CA . ARG A 1 188 ? 16.649 5.148 -27.269 1.00 51.56 188 ARG A CA 1
ATOM 1525 C C . ARG A 1 188 ? 17.259 5.181 -28.673 1.00 51.56 188 ARG A C 1
ATOM 1527 O O . ARG A 1 188 ? 18.062 6.069 -28.920 1.00 51.56 188 ARG A O 1
ATOM 1534 N N . ASP A 1 189 ? 16.839 4.286 -29.575 1.00 51.31 189 ASP A N 1
ATOM 1535 C CA . ASP A 1 189 ? 17.495 4.101 -30.883 1.00 51.31 189 ASP A CA 1
ATOM 1536 C C . ASP A 1 189 ? 16.551 4.043 -32.106 1.00 51.31 189 ASP A C 1
ATOM 1538 O O . ASP A 1 189 ? 17.033 4.147 -33.233 1.00 51.31 189 ASP A O 1
ATOM 1542 N N . PHE A 1 190 ? 15.222 3.930 -31.952 1.00 48.03 190 PHE A N 1
ATOM 1543 C CA . PHE A 1 190 ? 14.314 3.814 -33.108 1.00 48.03 190 PHE A CA 1
ATOM 1544 C C . PHE A 1 190 ? 13.509 5.087 -33.401 1.00 48.03 190 PHE A C 1
ATOM 1546 O O . PHE A 1 190 ? 12.905 5.693 -32.516 1.00 48.03 190 PHE A O 1
ATOM 1553 N N . SER A 1 191 ? 13.477 5.476 -34.682 1.00 49.38 191 SER A N 1
ATOM 1554 C CA . SER A 1 191 ? 12.719 6.599 -35.260 1.00 49.38 191 SER A CA 1
ATOM 1555 C C . SER A 1 191 ? 11.318 6.212 -35.756 1.00 49.38 191 SER A C 1
ATOM 1557 O O . SER A 1 191 ? 10.557 7.083 -36.173 1.00 49.38 191 SER A O 1
ATOM 1559 N N . SER A 1 192 ? 10.938 4.932 -35.697 1.00 52.03 192 SER A N 1
ATOM 1560 C CA . SER A 1 192 ? 9.623 4.475 -36.149 1.00 52.03 192 SER A CA 1
ATOM 1561 C C . SER A 1 192 ? 8.525 4.944 -35.186 1.00 52.03 192 SER A C 1
ATOM 1563 O O . SER A 1 192 ? 8.675 4.930 -33.958 1.00 52.03 192 SER A O 1
ATOM 1565 N N . MET A 1 193 ? 7.432 5.453 -35.752 1.00 53.25 193 MET A N 1
ATOM 1566 C CA . MET A 1 193 ? 6.289 5.973 -35.000 1.00 53.25 193 MET A CA 1
ATOM 1567 C C . MET A 1 193 ? 5.282 4.886 -34.596 1.00 53.25 193 MET A C 1
ATOM 1569 O O . MET A 1 193 ? 4.495 5.138 -33.692 1.00 53.25 193 MET A O 1
ATOM 1573 N N . ASP A 1 194 ? 5.332 3.685 -35.181 1.0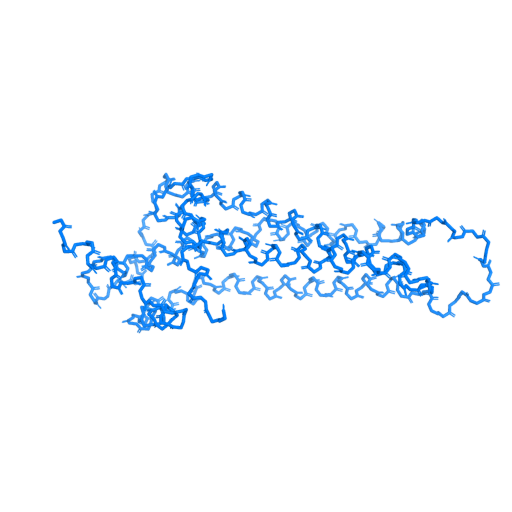0 55.44 194 ASP A N 1
ATOM 1574 C CA . ASP A 1 194 ? 4.255 2.690 -35.037 1.00 55.44 194 ASP A CA 1
ATOM 1575 C C . ASP A 1 194 ? 4.209 1.996 -33.659 1.00 55.44 194 ASP A C 1
ATOM 1577 O O . ASP A 1 194 ? 3.157 1.972 -33.022 1.00 55.44 194 ASP A O 1
ATOM 1581 N N . ASP A 1 195 ? 5.341 1.542 -33.106 1.00 51.28 195 ASP A N 1
ATOM 1582 C CA . ASP A 1 195 ? 5.376 0.907 -31.766 1.00 51.28 195 ASP A CA 1
ATOM 1583 C C . ASP A 1 195 ? 5.150 1.913 -30.618 1.00 51.28 195 ASP A C 1
ATOM 1585 O O . ASP A 1 195 ? 4.776 1.573 -29.489 1.00 51.28 195 ASP A O 1
ATOM 1589 N N . ARG A 1 196 ? 5.331 3.196 -30.939 1.00 51.91 196 ARG A N 1
ATOM 1590 C CA . ARG A 1 196 ? 5.152 4.357 -30.065 1.00 51.91 196 ARG A CA 1
ATOM 1591 C C . ARG A 1 196 ? 3.691 4.567 -29.661 1.00 51.91 196 ARG A C 1
ATOM 1593 O O . ARG A 1 196 ? 3.417 5.069 -28.569 1.00 51.91 196 ARG A O 1
ATOM 1600 N N . VAL A 1 197 ? 2.764 4.170 -30.535 1.00 58.75 197 VAL A N 1
ATOM 1601 C CA . VAL A 1 197 ? 1.333 4.483 -30.427 1.00 58.75 197 VAL A CA 1
ATOM 1602 C C . VAL A 1 197 ? 0.594 3.543 -29.471 1.00 58.75 197 VAL A C 1
ATOM 1604 O O . VAL A 1 197 ? -0.404 3.959 -28.896 1.00 58.75 197 VAL A O 1
ATOM 1607 N N . LEU A 1 198 ? 1.079 2.321 -29.215 1.00 64.31 198 LEU A N 1
ATOM 1608 C CA . LEU A 1 198 ? 0.385 1.362 -28.332 1.00 64.31 198 LEU A CA 1
ATOM 1609 C C . LEU A 1 198 ? 0.929 1.294 -26.900 1.00 64.31 198 LEU A C 1
ATOM 1611 O O . LEU A 1 198 ? 0.158 1.065 -25.963 1.00 64.31 198 LEU A O 1
ATOM 1615 N N . CYS A 1 199 ? 2.229 1.506 -26.693 1.00 69.19 199 CYS A N 1
ATOM 1616 C CA . CYS A 1 199 ? 2.845 1.295 -25.381 1.00 69.19 199 CYS A CA 1
ATOM 1617 C C . CYS A 1 199 ? 2.458 2.384 -24.362 1.00 69.19 199 CYS A C 1
ATOM 1619 O O . CYS A 1 199 ? 2.068 2.071 -23.236 1.00 69.19 199 CYS A O 1
ATOM 1621 N N . TRP A 1 200 ? 2.475 3.659 -24.772 1.00 75.44 200 TRP A N 1
ATOM 1622 C CA . TRP A 1 200 ? 2.103 4.775 -23.897 1.00 75.44 200 TRP A CA 1
ATOM 1623 C C . TRP A 1 200 ? 0.626 4.733 -23.472 1.00 75.44 200 TRP A C 1
ATOM 1625 O O . TRP A 1 200 ? 0.365 4.783 -22.268 1.00 75.44 200 TRP A O 1
ATOM 1635 N N . PRO A 1 201 ? -0.354 4.551 -24.382 1.00 83.56 201 PRO A N 1
ATOM 1636 C CA . PRO A 1 201 ? -1.747 4.394 -23.970 1.00 83.56 201 PRO A CA 1
ATOM 1637 C C . PRO A 1 201 ? -1.973 3.182 -23.067 1.00 83.56 201 PRO A C 1
ATOM 1639 O O . PRO A 1 201 ? -2.742 3.284 -22.117 1.00 83.56 201 PRO A O 1
ATOM 1642 N N . SER A 1 202 ? -1.276 2.064 -23.302 1.00 83.38 202 SER A N 1
ATOM 1643 C CA . SER A 1 202 ? -1.363 0.875 -22.438 1.00 83.38 202 SER A CA 1
ATOM 1644 C C . SER A 1 202 ? -0.838 1.152 -21.028 1.00 83.38 202 SER A C 1
ATOM 1646 O O . SER A 1 202 ? -1.474 0.772 -20.044 1.00 83.38 202 SER A O 1
ATOM 1648 N N . PHE A 1 203 ? 0.288 1.863 -20.916 1.00 84.94 203 PHE A N 1
ATOM 1649 C CA . PHE A 1 203 ? 0.834 2.306 -19.635 1.00 84.94 203 PHE A CA 1
ATOM 1650 C C . PHE A 1 203 ? -0.141 3.235 -18.902 1.00 84.94 203 PHE A C 1
ATOM 1652 O O . PHE A 1 203 ? -0.467 2.995 -17.739 1.00 84.94 203 PHE A O 1
ATOM 1659 N N . VAL A 1 204 ? -0.662 4.257 -19.591 1.00 88.06 204 VAL A N 1
ATOM 1660 C CA . VAL A 1 204 ? -1.636 5.204 -19.024 1.00 88.06 204 VAL A CA 1
ATOM 1661 C C . VAL A 1 204 ? -2.922 4.487 -18.601 1.00 88.06 204 VAL A C 1
ATOM 1663 O O . VAL A 1 204 ? -3.441 4.757 -17.519 1.00 88.06 204 VAL A O 1
ATOM 1666 N N . ALA A 1 205 ? -3.415 3.537 -19.399 1.00 89.19 205 ALA A N 1
ATOM 1667 C CA . ALA A 1 205 ? -4.608 2.757 -19.084 1.00 89.19 205 ALA A CA 1
ATOM 1668 C C . ALA A 1 205 ? -4.410 1.874 -17.842 1.00 89.19 205 ALA A C 1
ATOM 1670 O O . ALA A 1 205 ? -5.259 1.878 -16.949 1.00 89.19 205 ALA A O 1
ATOM 1671 N N . LEU A 1 206 ? -3.282 1.160 -17.737 1.00 90.06 206 LEU A N 1
ATOM 1672 C CA . LEU A 1 206 ? -2.964 0.378 -16.538 1.00 90.06 206 LEU A CA 1
ATOM 1673 C C . LEU A 1 206 ? -2.750 1.265 -15.309 1.00 90.06 206 LEU A C 1
ATOM 1675 O O . LEU A 1 206 ? -3.157 0.879 -14.214 1.00 90.06 206 LEU A O 1
ATOM 1679 N N . LEU A 1 207 ? -2.165 2.453 -15.471 1.00 90.38 207 LEU A N 1
ATOM 1680 C CA . LEU A 1 207 ? -1.985 3.408 -14.379 1.00 90.38 207 LEU A CA 1
ATOM 1681 C C . LEU A 1 207 ? -3.337 3.930 -13.881 1.00 90.38 207 LEU A C 1
ATOM 1683 O O . LEU A 1 207 ? -3.587 3.949 -12.677 1.00 90.38 207 LEU A O 1
ATOM 1687 N N . ALA A 1 208 ? -4.231 4.304 -14.797 1.00 90.31 208 ALA A N 1
ATOM 1688 C CA . ALA A 1 208 ? -5.587 4.721 -14.460 1.00 90.31 208 ALA A CA 1
ATOM 1689 C C . ALA A 1 208 ? -6.353 3.596 -13.748 1.00 90.31 208 ALA A C 1
ATOM 1691 O O . ALA A 1 208 ? -6.993 3.831 -12.720 1.00 90.31 208 ALA A O 1
ATOM 1692 N N . MET A 1 209 ? -6.225 2.361 -14.242 1.00 89.00 209 MET A N 1
ATOM 1693 C CA . MET A 1 209 ? -6.801 1.174 -13.615 1.00 89.00 209 MET A CA 1
ATOM 1694 C C . MET A 1 209 ? -6.248 0.973 -12.196 1.00 89.00 209 MET A C 1
ATOM 1696 O O . MET A 1 209 ? -7.018 0.814 -11.251 1.00 89.00 209 MET A O 1
ATOM 1700 N N . TYR A 1 210 ? -4.928 1.049 -12.017 1.00 90.81 210 TYR A N 1
ATOM 1701 C CA . TYR A 1 210 ? -4.280 0.957 -10.708 1.00 90.81 210 TYR A CA 1
ATOM 1702 C C . TYR A 1 210 ? -4.816 2.006 -9.729 1.00 90.81 210 TYR A C 1
ATOM 1704 O O . TYR A 1 210 ? -5.197 1.666 -8.608 1.00 90.81 210 TYR A O 1
ATOM 1712 N N . LEU A 1 211 ? -4.901 3.271 -10.151 1.00 89.25 211 LEU A N 1
ATOM 1713 C CA . LEU A 1 211 ? -5.414 4.358 -9.316 1.00 89.25 211 LEU A CA 1
ATOM 1714 C C . LEU A 1 211 ? -6.877 4.122 -8.918 1.00 89.25 211 LEU A C 1
ATOM 1716 O O . LEU A 1 211 ? -7.206 4.241 -7.735 1.00 89.25 211 LEU A O 1
ATOM 1720 N N . ALA A 1 212 ? -7.729 3.711 -9.861 1.00 87.56 212 ALA A N 1
ATOM 1721 C CA . ALA A 1 212 ? -9.132 3.406 -9.588 1.00 87.56 212 ALA A CA 1
ATOM 1722 C C . ALA A 1 212 ? -9.278 2.270 -8.559 1.00 87.56 212 ALA A C 1
ATOM 1724 O O . ALA A 1 212 ? -9.960 2.428 -7.540 1.00 87.56 212 ALA A O 1
ATOM 1725 N N . TRP A 1 213 ? -8.576 1.154 -8.773 1.00 88.38 213 TRP A N 1
ATOM 1726 C CA . TRP A 1 213 ? -8.631 -0.005 -7.881 1.00 88.38 213 TRP A CA 1
ATOM 1727 C C . TRP A 1 213 ? -7.938 0.219 -6.536 1.00 88.38 213 TRP A C 1
ATOM 1729 O O . TRP A 1 213 ? -8.364 -0.367 -5.541 1.00 88.38 213 TRP A O 1
ATOM 1739 N N . SER A 1 214 ? -6.946 1.111 -6.452 1.00 89.75 214 SER A N 1
ATOM 1740 C CA . SER A 1 214 ? -6.268 1.430 -5.189 1.00 89.75 214 SER A CA 1
ATOM 1741 C C . SER A 1 214 ? -7.236 1.934 -4.112 1.00 89.75 214 SER A C 1
ATOM 1743 O O . SER A 1 214 ? -7.092 1.596 -2.934 1.00 89.75 214 SER A O 1
ATOM 1745 N N . SER A 1 215 ? -8.271 2.679 -4.516 1.00 87.44 215 SER A N 1
ATOM 1746 C CA . SER A 1 215 ? -9.323 3.143 -3.610 1.00 87.44 215 SER A CA 1
ATOM 1747 C C . SER A 1 215 ? -10.126 1.970 -3.034 1.00 87.44 215 SER A C 1
ATOM 1749 O O . SER A 1 215 ? -10.291 1.870 -1.817 1.00 87.44 215 SER A O 1
ATOM 1751 N N . VAL A 1 216 ? -10.534 1.028 -3.891 1.00 90.44 216 VAL A N 1
ATOM 1752 C CA . VAL A 1 216 ? -11.263 -0.194 -3.523 1.00 90.44 216 VAL A CA 1
ATOM 1753 C C . VAL A 1 216 ? -10.426 -1.054 -2.584 1.00 90.44 216 VAL A C 1
ATOM 1755 O O . VAL A 1 216 ? -10.922 -1.522 -1.561 1.00 90.44 216 VAL A O 1
ATOM 1758 N N . TRP A 1 217 ? -9.143 -1.230 -2.893 1.00 92.75 217 TRP A N 1
ATOM 1759 C CA . TRP A 1 217 ? -8.212 -2.009 -2.085 1.00 92.75 217 TRP A CA 1
ATOM 1760 C C . TRP A 1 217 ? -8.055 -1.431 -0.678 1.00 92.75 217 TRP A C 1
ATOM 1762 O O . TRP A 1 217 ? -8.236 -2.152 0.304 1.00 92.75 217 TRP A O 1
ATOM 1772 N N . ASN A 1 218 ? -7.807 -0.125 -0.561 1.00 91.69 218 ASN A N 1
ATOM 1773 C CA . ASN A 1 218 ? -7.670 0.539 0.735 1.00 91.69 218 ASN A CA 1
ATOM 1774 C C . ASN A 1 218 ? -8.964 0.449 1.561 1.00 91.69 218 ASN A C 1
ATOM 1776 O O . ASN A 1 218 ? -8.918 0.108 2.744 1.00 91.69 218 ASN A O 1
ATOM 1780 N N . VAL A 1 219 ? -10.123 0.678 0.936 1.00 91.06 219 VAL A N 1
ATOM 1781 C CA . VAL A 1 219 ? -11.429 0.557 1.601 1.00 91.06 219 VAL A CA 1
ATOM 1782 C C . VAL A 1 219 ? -11.708 -0.889 2.028 1.00 91.06 219 VAL A C 1
ATOM 1784 O O . VAL A 1 219 ? -12.196 -1.106 3.133 1.00 91.06 219 VAL A O 1
ATOM 1787 N N . SER A 1 220 ? -11.337 -1.890 1.223 1.00 91.62 220 SER A N 1
ATOM 1788 C CA . SER A 1 220 ? -11.523 -3.307 1.573 1.00 91.62 220 SER A CA 1
ATOM 1789 C C . SER A 1 220 ? -10.743 -3.709 2.828 1.00 91.62 220 SER A C 1
ATOM 1791 O O . SER A 1 220 ? -11.271 -4.436 3.670 1.00 91.62 220 SER A O 1
ATOM 1793 N N . VAL A 1 221 ? -9.526 -3.182 3.015 1.00 92.44 221 VAL A N 1
ATOM 1794 C CA . VAL A 1 221 ? -8.730 -3.403 4.233 1.00 92.44 221 VAL A CA 1
ATOM 1795 C C . VAL A 1 221 ? -9.423 -2.775 5.439 1.00 92.44 221 VAL A C 1
ATOM 1797 O O . VAL A 1 221 ? -9.542 -3.424 6.477 1.00 92.44 221 VAL A O 1
ATOM 1800 N N . VAL A 1 222 ? -9.938 -1.549 5.299 1.00 91.25 222 VAL A N 1
ATOM 1801 C CA . VAL A 1 222 ? -10.687 -0.866 6.365 1.00 91.25 222 VAL A CA 1
ATOM 1802 C C . VAL A 1 222 ? -11.930 -1.666 6.759 1.00 91.25 222 VAL A C 1
ATOM 1804 O O . VAL A 1 222 ? -12.101 -1.968 7.938 1.00 91.25 222 VAL A O 1
ATOM 1807 N N . ILE A 1 223 ? -12.753 -2.078 5.793 1.00 89.44 223 ILE A N 1
ATOM 1808 C CA . ILE A 1 223 ? -13.946 -2.906 6.037 1.00 89.44 223 ILE A CA 1
ATOM 1809 C C . ILE A 1 223 ? -13.559 -4.209 6.734 1.00 89.44 223 ILE A C 1
ATOM 1811 O O . ILE A 1 223 ? -14.163 -4.586 7.734 1.00 89.44 223 ILE A O 1
ATOM 1815 N N . SER A 1 224 ? -12.494 -4.859 6.269 1.00 91.31 224 SER A N 1
ATOM 1816 C CA . SER A 1 224 ? -12.010 -6.107 6.850 1.00 91.31 224 SER A CA 1
ATOM 1817 C C . SER A 1 224 ? -11.559 -5.947 8.309 1.00 91.31 224 SER A C 1
ATOM 1819 O O . SER A 1 224 ? -11.827 -6.816 9.140 1.00 91.31 224 SER A O 1
ATOM 1821 N N . ILE A 1 225 ? -10.943 -4.814 8.665 1.00 88.81 225 ILE A N 1
ATOM 1822 C CA . ILE A 1 225 ? -10.584 -4.487 10.054 1.00 88.81 225 ILE A CA 1
ATOM 1823 C C . ILE A 1 225 ? -11.836 -4.243 10.905 1.00 88.81 225 ILE A C 1
ATOM 1825 O O . ILE A 1 225 ? -11.904 -4.690 12.058 1.00 88.81 225 ILE A O 1
ATOM 1829 N N . LEU A 1 226 ? -12.823 -3.526 10.367 1.00 86.94 226 LEU A N 1
ATOM 1830 C CA . LEU A 1 226 ? -14.036 -3.135 11.087 1.00 86.94 226 LEU A CA 1
ATOM 1831 C C . LEU A 1 226 ? -14.992 -4.311 11.307 1.00 86.94 226 LEU A C 1
ATOM 1833 O O . LEU A 1 226 ? -15.399 -4.569 12.438 1.00 86.94 226 LEU A O 1
ATOM 1837 N N . GLU A 1 227 ? -15.292 -5.050 10.250 1.00 84.94 227 GLU A N 1
ATOM 1838 C CA . GLU A 1 227 ? -16.313 -6.098 10.236 1.00 84.94 227 GLU A CA 1
ATOM 1839 C C . GLU A 1 227 ? -15.727 -7.503 10.437 1.00 84.94 227 GLU A C 1
ATOM 1841 O O . GLU A 1 227 ? -16.452 -8.450 10.731 1.00 84.94 227 GLU A O 1
ATOM 1846 N N . GLY A 1 228 ? -14.407 -7.671 10.293 1.00 81.06 228 GLY A N 1
ATOM 1847 C CA . GLY A 1 228 ? -13.759 -8.987 10.338 1.00 81.06 228 GLY A CA 1
ATOM 1848 C C . GLY A 1 228 ? -14.075 -9.874 9.129 1.00 81.06 228 GLY A C 1
ATOM 1849 O O . GLY A 1 228 ? -13.722 -11.054 9.130 1.00 81.06 228 GLY A O 1
ATOM 1850 N N . THR A 1 229 ? -14.728 -9.323 8.101 1.00 84.75 229 THR A N 1
ATOM 1851 C CA . THR A 1 229 ? -14.960 -9.968 6.804 1.00 84.75 229 THR A CA 1
ATOM 1852 C C . THR A 1 229 ? -13.632 -10.109 6.062 1.00 84.75 229 THR A C 1
ATOM 1854 O O . THR A 1 229 ? -12.736 -9.286 6.222 1.00 84.75 229 THR A O 1
ATOM 1857 N N . SER A 1 230 ? -13.446 -11.174 5.280 1.00 86.81 230 SER A N 1
ATOM 1858 C CA . SER A 1 230 ? -12.158 -11.481 4.645 1.00 86.81 230 SER A CA 1
ATOM 1859 C C . SER A 1 230 ? -12.260 -11.609 3.128 1.00 86.81 230 SER A C 1
ATOM 1861 O O . SER A 1 230 ? -13.261 -12.103 2.596 1.00 86.81 230 SER A O 1
ATOM 1863 N N . GLY A 1 231 ? -11.197 -11.188 2.436 1.00 83.44 231 GLY A N 1
ATOM 1864 C CA . GLY A 1 231 ? -11.027 -11.382 0.997 1.00 83.44 231 GLY A CA 1
ATOM 1865 C C . GLY A 1 231 ? -12.229 -10.873 0.204 1.00 83.44 231 GLY A C 1
ATOM 1866 O O . GLY A 1 231 ? -12.688 -9.752 0.413 1.00 83.44 231 GLY A O 1
ATOM 1867 N N . ILE A 1 232 ? -12.762 -11.715 -0.683 1.00 86.31 232 ILE A N 1
ATOM 1868 C CA . ILE A 1 232 ? -13.795 -11.367 -1.676 1.00 86.31 232 ILE A CA 1
ATOM 1869 C C . ILE A 1 232 ? -15.015 -10.670 -1.052 1.00 86.31 232 ILE A C 1
ATOM 1871 O O . ILE A 1 232 ? -15.556 -9.741 -1.648 1.00 86.31 232 ILE A O 1
ATOM 1875 N N . LYS A 1 233 ? -15.426 -11.056 0.165 1.00 87.94 233 LYS A N 1
ATOM 1876 C CA . LYS A 1 233 ? -16.561 -10.416 0.853 1.00 87.94 233 LYS A CA 1
ATOM 1877 C C . LYS A 1 233 ? -16.279 -8.942 1.167 1.00 87.94 233 LYS A C 1
ATOM 1879 O O . LYS A 1 233 ? -17.115 -8.092 0.875 1.00 87.94 233 LYS A O 1
ATOM 1884 N N . ALA A 1 234 ? -15.084 -8.642 1.680 1.00 88.62 234 ALA A N 1
ATOM 1885 C CA . ALA A 1 234 ? -14.650 -7.273 1.957 1.00 88.62 234 ALA A CA 1
ATOM 1886 C C . ALA A 1 234 ? -14.464 -6.459 0.663 1.00 88.62 234 ALA A C 1
ATOM 1888 O O . ALA A 1 234 ? -14.808 -5.279 0.621 1.00 88.62 234 ALA A O 1
ATOM 1889 N N . PHE A 1 235 ? -13.988 -7.089 -0.420 1.00 88.31 235 PHE A N 1
ATOM 1890 C CA . PHE A 1 235 ? -13.916 -6.452 -1.742 1.00 88.31 235 PHE A CA 1
ATOM 1891 C C . PHE A 1 235 ? -15.299 -6.095 -2.290 1.00 88.31 235 PHE A C 1
ATOM 1893 O O . PHE A 1 235 ? -15.489 -4.976 -2.756 1.00 88.31 235 PHE A O 1
ATOM 1900 N N . GLY A 1 236 ? -16.276 -7.002 -2.208 1.00 87.31 236 GLY A N 1
ATOM 1901 C CA . GLY A 1 236 ? -17.640 -6.738 -2.676 1.00 87.31 236 GLY A CA 1
ATOM 1902 C C . GLY A 1 236 ? -18.276 -5.544 -1.960 1.00 87.31 236 GLY A C 1
ATOM 1903 O O . GLY A 1 236 ? -18.831 -4.655 -2.604 1.00 87.31 236 GLY A O 1
ATOM 1904 N N . GLN A 1 237 ? -18.112 -5.470 -0.637 1.00 86.19 237 GLN A N 1
ATOM 1905 C CA . GLN A 1 237 ? -18.571 -4.328 0.159 1.00 86.19 237 GLN A CA 1
ATOM 1906 C C . GLN A 1 237 ? -17.821 -3.036 -0.206 1.00 86.19 237 GLN A C 1
ATOM 1908 O O . GLN A 1 237 ? -18.441 -1.981 -0.340 1.00 86.19 237 GLN A O 1
ATOM 1913 N N . ALA A 1 238 ? -16.506 -3.111 -0.433 1.00 87.56 238 ALA A N 1
ATOM 1914 C CA . ALA A 1 238 ? -15.712 -1.961 -0.860 1.00 87.56 238 ALA A CA 1
ATOM 1915 C C . ALA A 1 238 ? -16.141 -1.438 -2.236 1.00 87.56 238 ALA A C 1
ATOM 1917 O O . ALA A 1 238 ? -16.276 -0.229 -2.404 1.00 87.56 238 ALA A O 1
ATOM 1918 N N . ILE A 1 239 ? -16.403 -2.318 -3.205 1.00 86.94 239 ILE A N 1
ATOM 1919 C CA . ILE A 1 239 ? -16.901 -1.951 -4.540 1.00 86.94 239 ILE A CA 1
ATOM 1920 C C . ILE A 1 239 ? -18.274 -1.283 -4.429 1.00 86.94 239 ILE A C 1
ATOM 1922 O O . ILE A 1 239 ? -18.511 -0.236 -5.033 1.00 86.94 239 ILE A O 1
ATOM 1926 N N . TYR A 1 240 ? -19.170 -1.838 -3.611 1.00 85.00 240 TYR A N 1
ATOM 1927 C CA . TYR A 1 240 ? -20.486 -1.248 -3.375 1.00 85.00 240 TYR A CA 1
ATOM 1928 C C . TYR A 1 240 ? -20.387 0.171 -2.783 1.00 85.00 240 TYR A C 1
ATOM 1930 O O . TYR A 1 240 ? -21.044 1.092 -3.265 1.00 85.00 240 TYR A O 1
ATOM 1938 N N . LEU A 1 241 ? -19.511 0.385 -1.795 1.00 80.19 241 LEU A N 1
ATOM 1939 C CA . LEU A 1 241 ? -19.314 1.707 -1.189 1.00 80.19 241 LEU A CA 1
ATOM 1940 C C . LEU A 1 241 ? -18.605 2.699 -2.125 1.00 80.19 241 LEU A C 1
ATOM 1942 O O . LEU A 1 241 ? -18.981 3.868 -2.187 1.00 80.19 241 LEU A O 1
ATOM 1946 N N . THR A 1 242 ? -17.590 2.251 -2.866 1.00 77.44 242 THR A N 1
ATOM 1947 C CA . THR A 1 242 ? -16.799 3.113 -3.764 1.00 77.44 242 THR A CA 1
ATOM 1948 C C . THR A 1 242 ? -17.565 3.511 -5.024 1.00 77.44 242 THR A C 1
ATOM 1950 O O . THR A 1 242 ? -17.515 4.678 -5.407 1.00 77.44 242 THR A O 1
ATOM 1953 N N . SER A 1 243 ? -18.350 2.608 -5.616 1.00 72.75 243 SER A N 1
ATOM 1954 C CA . SER A 1 243 ? -19.215 2.921 -6.767 1.00 72.75 243 SER A CA 1
ATOM 1955 C C . SER A 1 243 ? -20.281 3.977 -6.439 1.00 72.75 243 SER A C 1
ATOM 1957 O O . SER A 1 243 ? -20.587 4.832 -7.271 1.00 72.75 243 SER A O 1
ATOM 1959 N N . GLY A 1 244 ? -20.787 3.997 -5.199 1.00 61.78 244 GLY A N 1
ATOM 1960 C CA . GLY A 1 244 ? -21.664 5.062 -4.703 1.00 61.78 244 GLY A CA 1
ATOM 1961 C C . GLY A 1 244 ? -20.969 6.424 -4.543 1.00 61.78 244 GLY A C 1
ATOM 1962 O O . GLY A 1 244 ? -21.615 7.464 -4.687 1.00 61.78 244 GLY A O 1
ATOM 1963 N N . CYS A 1 245 ? -19.657 6.432 -4.284 1.00 58.91 245 CYS A N 1
ATOM 1964 C CA . CYS A 1 245 ? -18.837 7.641 -4.134 1.00 58.91 245 CYS A CA 1
ATOM 1965 C C . CYS A 1 245 ? -18.280 8.174 -5.462 1.00 58.91 245 CYS A C 1
ATOM 1967 O O . CYS A 1 245 ? -18.030 9.372 -5.563 1.00 58.91 245 CYS A O 1
ATOM 1969 N N . GLN A 1 246 ? -18.132 7.333 -6.490 1.00 53.97 246 GLN A N 1
ATOM 1970 C CA . GLN A 1 246 ? -17.633 7.734 -7.814 1.00 53.97 246 GLN A CA 1
ATOM 1971 C C . GLN A 1 246 ? 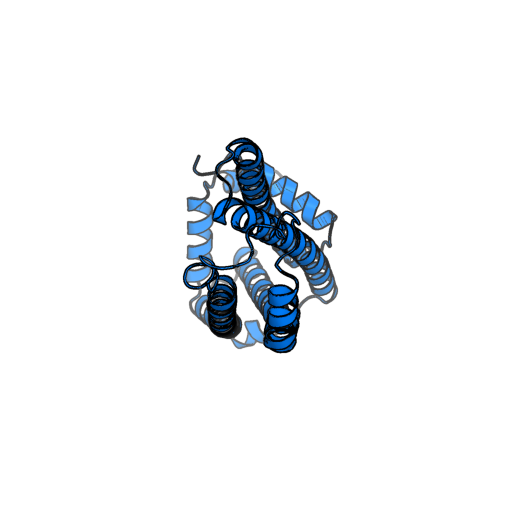-18.540 8.770 -8.506 1.00 53.97 246 GLN A C 1
ATOM 1973 O O . GLN A 1 246 ? -18.072 9.549 -9.323 1.00 53.97 246 GLN A O 1
ATOM 1978 N N . ARG A 1 247 ? -19.823 8.848 -8.126 1.00 50.00 247 ARG A N 1
ATOM 1979 C CA . ARG A 1 247 ? -20.761 9.906 -8.559 1.00 50.00 247 ARG A CA 1
ATOM 1980 C C . ARG A 1 247 ? -20.652 11.221 -7.765 1.00 50.00 247 ARG A C 1
ATOM 1982 O O . ARG A 1 247 ? -21.457 12.119 -7.989 1.00 50.00 247 ARG A O 1
ATOM 1989 N N . ARG A 1 248 ? -19.752 11.314 -6.780 1.00 51.19 248 ARG A N 1
ATOM 1990 C CA . ARG A 1 248 ? -19.684 12.403 -5.778 1.00 51.19 248 ARG A CA 1
ATOM 1991 C C . ARG A 1 248 ? -18.265 12.966 -5.578 1.00 51.19 248 ARG A C 1
ATOM 1993 O O . ARG A 1 248 ? -18.005 13.627 -4.570 1.00 51.19 248 ARG A O 1
ATOM 2000 N N . GLY A 1 249 ? -17.342 12.661 -6.492 1.00 41.72 249 GLY A N 1
ATOM 2001 C CA . GLY A 1 249 ? -15.992 13.224 -6.511 1.00 41.72 249 GLY A CA 1
ATOM 2002 C C . GLY A 1 249 ? -15.979 14.692 -6.945 1.00 41.72 249 GLY A C 1
ATOM 2003 O O . GLY A 1 249 ? -16.938 15.185 -7.531 1.00 41.72 249 GLY A O 1
ATOM 2004 N N . LEU A 1 250 ? -14.890 15.399 -6.629 1.00 43.53 250 LEU A N 1
ATOM 2005 C CA . LEU A 1 250 ? -14.541 16.625 -7.346 1.00 43.53 250 LEU A CA 1
ATOM 2006 C C . LEU A 1 250 ? -14.200 16.191 -8.777 1.00 43.53 250 LEU A C 1
ATOM 2008 O O . LEU A 1 250 ? -13.189 15.511 -8.950 1.00 43.53 250 LEU A O 1
ATOM 2012 N N . PHE A 1 251 ? -15.056 16.596 -9.719 1.00 32.81 251 PHE A N 1
ATOM 2013 C CA . PHE A 1 251 ? -15.179 16.153 -11.118 1.00 32.81 251 PHE A CA 1
ATOM 2014 C C . PHE A 1 251 ? -16.003 14.875 -11.322 1.00 32.81 251 PHE A C 1
ATOM 2016 O O . PHE A 1 251 ? -15.623 13.802 -10.802 1.00 32.81 251 PHE A O 1
#

Radius of gyration: 24.08 Å; chains: 1; bounding box: 70×31×66 Å

pLDDT: mean 73.31, std 17.7, range [31.11, 93.81]

Foldseek 3Di:
DVVVVVVVVVVLPDFPVSVVVVLVCLLVLDPQSVVLLCVLCVVLVVLCVVLVVLVVVVVVVLVVLVPPVPPPPPDDDPDPPPDPDPPVVSVVVCVVPPPVSVVVSVCSVPPVNLVSVLSSLLLSLVVSVVSPPDDDSDDPDPVNSVPPDADPLLSVQLVQLSVVLVVVLVVLVVVLVVLVVVQVVCVVDDPDCVVVVPSVVVSVVSVVVSVLCVQLSSQLSSQSSVVSHHHPVSSVVSCVVVVSCVVRHPD

Organism: NCBI:txid2094558

Secondary structure (DSSP, 8-state):
-HHHHHHHHHHTT--HHHHHHHHHHHHHT-HHHHHHHHHHHHHHHHHHHHHHHHHHHHHHHHHHHH-TTTTS-SSS-TTS--SSS--HHHHHHHHHHSHHHHHHHHHHIIIIIHHHHHHHHHHHHHHHHHHHHSS--S---HHHHHH-PPPHHHHHHHHHHHHHHHHHHHHHHHHHHHHHHHHHHHHTT---STTHHHHHHHHHHHHHHHHHHHHHHHHHHHHHHHH---THHHHHHHHHHHHHHTTSS--

Sequence (251 aa):
MEMESNLIMKNQKLEAFGILRKALIISARNTNFSIFIILTSLPLFCFLVYYESSLQKSLVEISKILNPLHNNVHGYNAYFNWSWSIPLDIATKLNKEFPYELTHLGLLYLVPLHLLKLSTVIVIVHLASKIYTEEIPTAMTFKEMVHRPFGKTRLKGAFVTYVYVLFLSTCTLLGLAWLGLTYYAPFRDFSSMDDRVLCWPSFVALLAMYLAWSSVWNVSVVISILEGTSGIKAFGQAIYLTSGCQRRGLF